Protein AF-A0A7C5FFQ4-F1 (afdb_monomer_lite)

pLDDT: mean 88.23, std 14.13, range [43.19, 98.69]

Foldseek 3Di:
DKEAEAQAQAPLCPVLSLLLLVLVLVVCVVVVAQEYEYQANLHVAQDHDPVSLVSVVVSVVSHDHQAYEYEAHDRHDLDCVRGPQVVVCVVPVRYYYHNAWDADPLEIGHEDDAPLDPPDDPHPHHPVVSVRGLAYEYEPAQEWDDSDPRYIDQHHSADPDLPYDLVGARWMWDDDDSDIDIDGDDSHQGEDEFAAQAPVRDDPDQSHAYEYEYQAPNRVVRCVVCVVVCVNSHSHYHYHYDYDPVRVVVLVVDPVLVVVLVVVLVVCVVVVNDPVVNVVSD

Radius of gyration: 22.28 Å; chains: 1; bounding box: 60×38×51 Å

Sequence (282 aa):
MLVFSDLHIDLENIQECISIMNEIKSIINDHKINELVTIGDIFDKHNPFNEEINTFCNFLKDINVKTYIVVAPSHESITPENNIFKHFELLNPNIKTYFKELILNDIYFGHFTVKESLKGFNETKSIYDFTNYRCILLGHQHTWQKITNNSYHIGSSRWVRFDEDHKINKKVAIIYNDNIEFIDLKSPIKMLDVLYNSENDLPSNSNLKVRLIFKSYSSLLNWLKVSNKYKNYFHTLKIKIDFENLEISKLQETKKVESYVQELLNWVDKNNINEKIKNLIK

Structure (mmCIF, N/CA/C/O backbone):
data_AF-A0A7C5FFQ4-F1
#
_entry.id   AF-A0A7C5FFQ4-F1
#
loop_
_atom_site.group_PDB
_atom_site.id
_atom_site.type_symbol
_atom_site.label_atom_id
_atom_site.label_alt_id
_atom_site.label_comp_id
_atom_site.label_asym_id
_atom_site.label_entity_id
_atom_site.label_seq_id
_atom_site.pdbx_PDB_ins_code
_atom_site.Cartn_x
_atom_site.Cartn_y
_atom_site.Cartn_z
_atom_site.occupancy
_atom_site.B_iso_or_equiv
_atom_site.auth_seq_id
_atom_site.auth_comp_id
_atom_site.auth_asym_id
_atom_site.auth_atom_id
_atom_site.pdbx_PDB_model_num
ATOM 1 N N . MET A 1 1 ? -17.335 -0.049 11.170 1.00 97.75 1 MET A N 1
ATOM 2 C CA . MET A 1 1 ? -15.930 0.408 11.251 1.00 97.75 1 MET A CA 1
ATOM 3 C C . MET A 1 1 ? -15.242 0.056 9.946 1.00 97.75 1 MET A C 1
ATOM 5 O O . MET A 1 1 ? -15.506 -1.029 9.447 1.00 97.75 1 MET A O 1
ATOM 9 N N . LEU A 1 2 ? -14.417 0.938 9.385 1.00 98.56 2 LEU A N 1
ATOM 10 C CA . LEU A 1 2 ? -13.541 0.617 8.251 1.00 98.56 2 LEU A CA 1
ATOM 11 C C . LEU A 1 2 ? -12.106 0.476 8.749 1.00 98.56 2 LEU A C 1
ATOM 13 O O . LEU A 1 2 ? -11.681 1.251 9.602 1.00 98.56 2 LEU A O 1
ATOM 17 N N . VAL A 1 3 ? -11.379 -0.501 8.218 1.00 98.62 3 VAL A N 1
ATOM 18 C CA . VAL A 1 3 ? -9.996 -0.809 8.577 1.00 98.62 3 VAL A CA 1
ATOM 19 C C . VAL A 1 3 ? -9.146 -0.873 7.313 1.00 98.62 3 VAL A C 1
ATOM 21 O O . VAL A 1 3 ? -9.488 -1.593 6.373 1.00 98.62 3 VAL A O 1
ATOM 24 N N . PHE A 1 4 ? -8.029 -0.152 7.300 1.00 98.50 4 PHE A N 1
ATOM 25 C CA . PHE A 1 4 ? -6.990 -0.272 6.275 1.00 98.50 4 PHE A CA 1
ATOM 26 C C . PHE A 1 4 ? -5.599 -0.290 6.922 1.00 98.50 4 PHE A C 1
ATOM 28 O O . PHE A 1 4 ? -5.463 -0.082 8.127 1.00 98.50 4 PHE A O 1
ATOM 35 N N . SER A 1 5 ? -4.569 -0.610 6.146 1.00 97.69 5 SER A N 1
ATOM 36 C CA . SER A 1 5 ? -3.207 -0.818 6.652 1.00 97.69 5 SER A CA 1
ATOM 37 C C . SER A 1 5 ? -2.182 -0.331 5.636 1.00 97.69 5 SER A C 1
ATOM 39 O O . SER A 1 5 ? -2.488 -0.273 4.435 1.00 97.69 5 SER A O 1
ATOM 41 N N . ASP A 1 6 ? -0.981 -0.011 6.126 1.00 97.00 6 ASP A N 1
ATOM 42 C CA . ASP A 1 6 ? 0.243 0.126 5.330 1.00 97.00 6 ASP A CA 1
ATOM 43 C C . ASP A 1 6 ? 0.031 0.979 4.064 1.00 97.00 6 ASP A C 1
ATOM 45 O O . ASP A 1 6 ? 0.119 0.497 2.927 1.00 97.00 6 ASP A O 1
ATOM 49 N N . LEU A 1 7 ? -0.338 2.251 4.241 1.00 97.19 7 LEU A N 1
ATOM 50 C CA . LEU A 1 7 ? -0.521 3.167 3.111 1.00 97.19 7 LEU A CA 1
ATOM 51 C C . LEU A 1 7 ? 0.830 3.610 2.533 1.00 97.19 7 LEU A C 1
ATOM 53 O O . LEU A 1 7 ? 0.922 3.823 1.322 1.00 97.19 7 LEU A O 1
ATOM 57 N N . HIS A 1 8 ? 1.870 3.689 3.375 1.00 97.31 8 HIS A N 1
ATOM 58 C CA . HIS A 1 8 ? 3.234 4.076 3.004 1.00 97.31 8 HIS A CA 1
ATOM 59 C C . HIS A 1 8 ? 3.250 5.338 2.130 1.00 97.31 8 HIS A C 1
ATOM 61 O O . HIS A 1 8 ? 3.708 5.295 0.991 1.00 97.31 8 HIS A O 1
ATOM 67 N N . ILE A 1 9 ? 2.681 6.450 2.598 1.00 97.38 9 ILE A N 1
ATOM 68 C CA . ILE A 1 9 ? 2.694 7.719 1.860 1.00 97.38 9 ILE A CA 1
ATOM 69 C C . ILE A 1 9 ? 4.148 8.135 1.635 1.00 97.38 9 ILE A C 1
ATOM 71 O O . ILE A 1 9 ? 4.923 8.244 2.588 1.00 97.38 9 ILE A O 1
ATOM 75 N N . ASP A 1 10 ? 4.483 8.392 0.372 1.00 96.44 10 ASP A N 1
ATOM 76 C CA . ASP A 1 10 ? 5.769 8.929 -0.050 1.00 96.44 10 ASP A CA 1
ATOM 77 C C . ASP A 1 10 ? 5.595 9.920 -1.218 1.00 96.44 10 ASP A C 1
ATOM 79 O O . ASP A 1 10 ? 4.608 9.857 -1.957 1.00 96.44 10 ASP A O 1
ATOM 83 N N . LEU A 1 11 ? 6.549 10.841 -1.392 1.00 96.25 11 LEU A N 1
ATOM 84 C CA . LEU A 1 11 ? 6.534 11.836 -2.476 1.00 96.25 11 LEU A CA 1
ATOM 85 C C . LEU A 1 11 ? 6.470 11.227 -3.887 1.00 96.25 11 LEU A C 1
ATOM 87 O O . LEU A 1 11 ? 5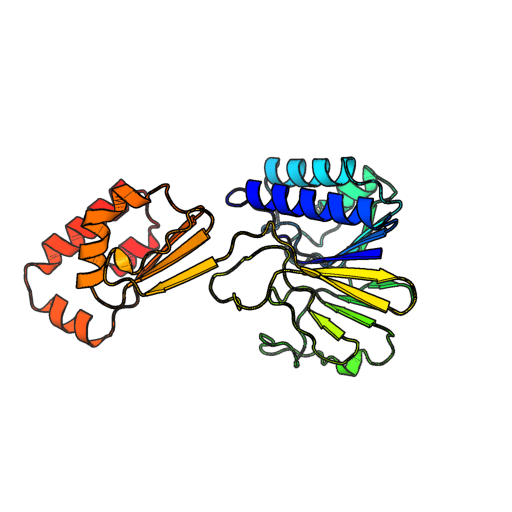.829 11.803 -4.765 1.00 96.25 11 LEU A O 1
ATOM 91 N N . GLU A 1 12 ? 7.128 10.089 -4.132 1.00 95.00 12 GLU A N 1
ATOM 92 C CA . GLU A 1 12 ? 7.169 9.469 -5.465 1.00 95.00 12 GLU A CA 1
ATOM 93 C C . GLU A 1 12 ? 5.788 8.936 -5.877 1.00 95.00 12 GLU A C 1
ATOM 95 O O . GLU A 1 12 ? 5.445 8.947 -7.058 1.00 95.00 12 GLU A O 1
ATOM 100 N N . ASN A 1 13 ? 4.985 8.497 -4.904 1.00 96.06 13 ASN A N 1
ATOM 101 C CA . ASN A 1 13 ? 3.687 7.853 -5.099 1.00 96.06 13 ASN A CA 1
ATOM 102 C C . ASN A 1 13 ? 2.517 8.689 -4.542 1.00 96.06 13 ASN A C 1
ATOM 104 O O . ASN A 1 13 ? 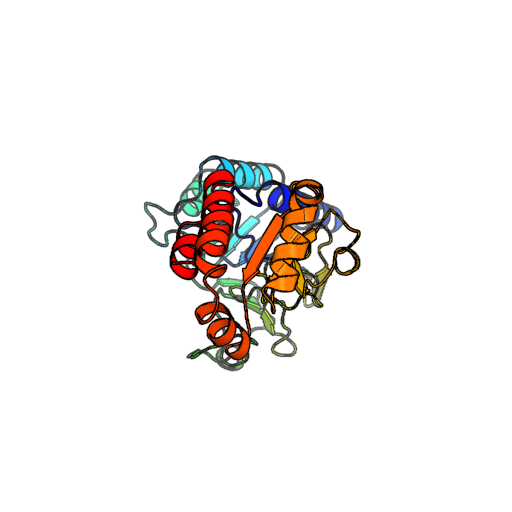1.411 8.173 -4.361 1.00 96.06 13 ASN A O 1
ATOM 108 N N . ILE A 1 14 ? 2.720 9.982 -4.273 1.00 97.25 14 ILE A N 1
ATOM 109 C CA . ILE A 1 14 ? 1.743 10.808 -3.545 1.00 97.25 14 ILE A CA 1
ATOM 110 C C . ILE A 1 14 ? 0.388 10.907 -4.259 1.00 97.25 14 ILE A C 1
ATOM 112 O O . ILE A 1 14 ? -0.660 10.849 -3.621 1.00 97.25 14 ILE A O 1
ATOM 116 N N . GLN A 1 15 ? 0.390 10.974 -5.594 1.00 97.69 15 GLN A N 1
ATOM 117 C CA . GLN A 1 15 ? -0.837 11.045 -6.396 1.00 97.69 15 GLN A CA 1
ATOM 118 C C . GLN A 1 15 ? -1.637 9.736 -6.355 1.00 97.69 15 GLN A C 1
ATOM 120 O O . GLN A 1 15 ? -2.866 9.764 -6.290 1.00 97.69 15 GLN A O 1
ATOM 125 N N . GLU A 1 16 ? -0.956 8.587 -6.337 1.00 98.06 16 GLU A N 1
ATOM 126 C CA . GLU A 1 16 ? -1.609 7.291 -6.120 1.00 98.06 16 GLU A CA 1
ATOM 127 C C . GLU A 1 16 ? -2.220 7.237 -4.715 1.00 98.06 16 GLU A C 1
ATOM 129 O O . GLU A 1 16 ? -3.384 6.869 -4.567 1.00 98.06 16 GLU A O 1
ATOM 134 N N . CYS A 1 17 ? -1.479 7.677 -3.692 1.00 98.44 17 CYS A N 1
ATOM 135 C CA . CYS A 1 17 ? -1.973 7.717 -2.315 1.00 98.44 17 CYS A CA 1
ATOM 136 C C . CYS A 1 17 ? -3.223 8.602 -2.184 1.00 98.44 17 CYS A C 1
ATOM 138 O O . CYS A 1 17 ? -4.186 8.204 -1.532 1.00 98.44 17 CYS A O 1
ATOM 140 N N . ILE A 1 18 ? -3.249 9.770 -2.839 1.00 98.50 18 ILE A N 1
ATOM 141 C CA . ILE A 1 18 ? -4.436 10.641 -2.906 1.00 98.50 18 ILE A CA 1
ATOM 142 C C . ILE A 1 18 ? -5.617 9.907 -3.547 1.00 98.50 18 ILE A C 1
ATOM 144 O O . ILE A 1 18 ? -6.734 9.976 -3.033 1.00 98.50 18 ILE A O 1
ATOM 148 N N . SER A 1 19 ? -5.392 9.187 -4.650 1.00 98.44 19 SER A N 1
ATOM 149 C CA . SER A 1 19 ? -6.445 8.414 -5.318 1.00 98.44 19 SER A CA 1
ATOM 150 C C . SER A 1 19 ? -7.030 7.332 -4.403 1.00 98.44 19 SER A C 1
ATOM 152 O O . SER A 1 19 ? -8.252 7.227 -4.292 1.00 98.44 19 SER A O 1
ATOM 154 N N . ILE A 1 20 ? -6.171 6.613 -3.675 1.00 98.69 20 ILE A N 1
ATOM 155 C CA . ILE A 1 20 ? -6.564 5.606 -2.679 1.00 98.69 20 ILE A CA 1
ATOM 156 C C . ILE A 1 20 ? -7.356 6.222 -1.535 1.00 98.69 20 ILE A C 1
ATOM 158 O O . ILE A 1 20 ? -8.428 5.732 -1.191 1.00 98.69 20 ILE A O 1
ATOM 162 N N . MET A 1 21 ? -6.879 7.329 -0.971 1.00 98.62 21 MET A N 1
ATOM 163 C CA . MET A 1 21 ? -7.581 8.032 0.103 1.00 98.62 21 MET A CA 1
ATOM 164 C C . MET A 1 21 ? -8.954 8.551 -0.344 1.00 98.62 21 MET A C 1
ATOM 166 O O . MET A 1 21 ? -9.918 8.466 0.415 1.00 98.62 21 MET A O 1
ATOM 170 N N . ASN A 1 22 ? -9.081 9.023 -1.587 1.00 98.62 22 ASN A N 1
ATOM 171 C CA . ASN A 1 22 ? -10.368 9.418 -2.160 1.00 98.62 22 ASN A CA 1
ATOM 172 C C . ASN A 1 22 ? -11.315 8.223 -2.348 1.00 98.62 22 ASN A C 1
ATOM 174 O O . ASN A 1 22 ? -12.509 8.345 -2.071 1.00 98.62 22 ASN A O 1
ATOM 178 N N . GLU A 1 23 ? -10.802 7.065 -2.775 1.00 98.69 23 GLU A N 1
ATOM 179 C CA . GLU A 1 23 ? -11.589 5.829 -2.858 1.00 98.69 23 GLU A CA 1
ATOM 180 C C . GLU A 1 23 ? -12.060 5.382 -1.464 1.00 98.69 23 GLU A C 1
ATOM 182 O O . GLU A 1 23 ? -13.252 5.147 -1.270 1.00 98.69 23 GLU A O 1
ATOM 187 N N . ILE A 1 24 ? -11.172 5.376 -0.463 1.00 98.62 24 ILE A N 1
ATOM 188 C CA . ILE A 1 24 ? -11.517 5.081 0.938 1.00 98.62 24 ILE A CA 1
ATOM 189 C C . ILE A 1 24 ? -12.569 6.067 1.465 1.00 98.62 24 ILE A C 1
ATOM 191 O O . ILE A 1 24 ? -13.525 5.648 2.114 1.00 98.62 24 ILE A O 1
ATOM 195 N N . LYS A 1 25 ? -12.450 7.365 1.159 1.00 98.38 25 LYS A N 1
ATOM 196 C CA . LYS A 1 25 ? -13.453 8.386 1.508 1.00 98.38 25 LYS A CA 1
ATOM 197 C C . LYS A 1 25 ? -14.816 8.086 0.876 1.00 98.38 25 LYS A C 1
ATOM 199 O O . LYS A 1 25 ? -15.830 8.226 1.559 1.00 98.38 25 LYS A O 1
ATOM 204 N N . SER A 1 26 ? -14.857 7.660 -0.390 1.00 98.31 26 SER A N 1
ATOM 205 C CA . SER A 1 26 ? -16.107 7.222 -1.033 1.00 98.31 26 SER A CA 1
ATOM 206 C C . SER A 1 26 ? -16.715 6.050 -0.277 1.00 98.31 26 SER A C 1
ATOM 208 O O . SER A 1 26 ? -17.867 6.135 0.136 1.00 98.31 26 SER A O 1
ATOM 210 N N . ILE A 1 27 ? -15.911 5.018 0.007 1.00 98.44 27 ILE A N 1
ATOM 211 C CA . ILE A 1 27 ? -16.356 3.844 0.763 1.00 98.44 27 ILE A CA 1
ATOM 212 C C . ILE A 1 27 ? -16.919 4.281 2.120 1.00 98.44 27 ILE A C 1
ATOM 214 O O . ILE A 1 27 ? -18.033 3.898 2.452 1.00 98.44 27 ILE A O 1
ATOM 218 N N . ILE A 1 28 ? -16.220 5.137 2.876 1.00 98.19 28 ILE A N 1
ATOM 219 C CA . ILE A 1 28 ? -16.694 5.678 4.164 1.00 98.19 28 ILE A CA 1
ATOM 220 C C . ILE A 1 28 ? -18.098 6.284 4.040 1.00 98.19 28 ILE A C 1
ATOM 222 O O . ILE A 1 28 ? -18.959 5.996 4.874 1.00 98.19 28 ILE A O 1
ATOM 226 N N . ASN A 1 29 ? -18.336 7.094 3.008 1.00 97.50 29 ASN A N 1
ATOM 227 C CA . ASN A 1 29 ? -19.614 7.771 2.799 1.00 97.50 29 ASN A CA 1
ATOM 228 C C . ASN A 1 29 ? -20.725 6.798 2.385 1.00 97.50 29 ASN A C 1
ATOM 230 O O . ASN A 1 29 ? -21.798 6.802 2.993 1.00 97.50 29 ASN A O 1
ATOM 234 N N . ASP A 1 30 ? -20.452 5.938 1.403 1.00 97.75 30 ASP A N 1
ATOM 235 C CA . ASP A 1 30 ? -21.411 4.974 0.849 1.00 97.75 30 ASP A CA 1
ATOM 236 C C . ASP A 1 30 ? -21.894 3.993 1.927 1.00 97.75 30 ASP A C 1
ATOM 238 O O . ASP A 1 30 ? -23.079 3.667 2.035 1.00 97.75 30 ASP A O 1
ATOM 242 N N . HIS A 1 31 ? -20.970 3.599 2.799 1.00 97.38 31 HIS A N 1
ATOM 243 C CA . HIS A 1 31 ? -21.170 2.638 3.875 1.00 97.38 31 HIS A CA 1
ATOM 244 C C . HIS A 1 31 ? -21.503 3.286 5.233 1.00 97.38 31 HIS A C 1
ATOM 246 O O . HIS A 1 31 ? -21.658 2.582 6.238 1.00 97.38 31 HIS A O 1
ATOM 252 N N . LYS A 1 32 ? -21.640 4.622 5.284 1.00 96.94 32 LYS A N 1
ATOM 253 C CA . LYS A 1 32 ? -21.951 5.412 6.496 1.00 96.94 32 LYS A CA 1
ATOM 254 C C . LYS A 1 32 ? -21.058 5.038 7.686 1.00 96.94 32 LYS A C 1
ATOM 256 O O . LYS A 1 32 ? -21.527 4.802 8.804 1.00 96.94 32 LYS A O 1
ATOM 261 N N . ILE A 1 33 ? -19.761 4.928 7.426 1.00 97.69 33 ILE A N 1
ATOM 262 C CA . ILE A 1 33 ? -18.771 4.506 8.411 1.00 97.69 33 ILE A CA 1
ATOM 263 C C . ILE A 1 33 ? -18.595 5.597 9.471 1.00 97.69 33 ILE A C 1
ATOM 265 O O . ILE A 1 33 ? -18.245 6.729 9.163 1.00 97.69 33 ILE A O 1
ATOM 269 N N . ASN A 1 34 ? -18.791 5.236 10.741 1.00 97.12 34 ASN A N 1
ATOM 270 C CA . ASN A 1 34 ? -18.589 6.150 11.871 1.00 97.12 34 ASN A CA 1
ATOM 271 C C . ASN A 1 34 ? -17.181 6.069 12.480 1.00 97.12 34 ASN A C 1
ATOM 273 O O . ASN A 1 34 ? -16.773 6.990 13.181 1.00 97.12 34 ASN A O 1
ATOM 277 N N . GLU A 1 35 ? -16.462 4.972 12.248 1.00 97.94 35 GLU A N 1
ATOM 278 C CA . GLU A 1 35 ? -15.157 4.696 12.854 1.00 97.94 35 GLU A CA 1
ATOM 279 C C . GLU A 1 35 ? -14.187 4.194 11.792 1.00 97.94 35 GLU A C 1
ATOM 281 O O . GLU A 1 35 ? -14.507 3.242 11.071 1.00 97.94 35 GLU A O 1
ATOM 286 N N . LEU A 1 36 ? -13.013 4.815 11.726 1.00 98.25 36 LEU A N 1
ATOM 287 C CA . LEU A 1 36 ? -11.918 4.450 10.836 1.00 98.25 36 LEU A CA 1
ATOM 288 C C . LEU A 1 36 ? -10.723 3.983 11.667 1.00 98.25 36 LEU A C 1
ATOM 290 O O . LEU A 1 36 ? -10.343 4.657 12.620 1.00 98.25 36 LEU A O 1
ATOM 294 N N . VAL A 1 37 ? -10.125 2.857 11.295 1.00 98.19 37 VAL A N 1
ATOM 295 C CA . VAL A 1 37 ? -8.906 2.322 11.905 1.00 98.19 37 VAL A CA 1
ATOM 296 C C . VAL A 1 37 ? -7.835 2.179 10.831 1.00 98.19 37 VAL A C 1
ATOM 298 O O . VAL A 1 37 ? -8.095 1.597 9.778 1.00 98.19 37 VAL A O 1
ATOM 301 N N . THR A 1 38 ? -6.628 2.653 11.120 1.00 97.38 38 THR A N 1
ATOM 302 C CA . THR A 1 38 ? -5.437 2.367 10.315 1.00 97.38 38 THR A CA 1
ATOM 303 C C . THR A 1 38 ? -4.433 1.575 11.130 1.00 97.38 38 THR A C 1
ATOM 305 O O . THR A 1 38 ? -4.108 1.961 12.256 1.00 97.38 38 THR A O 1
ATOM 308 N N . ILE A 1 39 ? -3.933 0.479 10.565 1.00 97.25 39 ILE A N 1
ATOM 309 C CA . ILE A 1 39 ? -2.971 -0.406 11.222 1.00 97.25 39 ILE A CA 1
ATOM 310 C C . ILE A 1 39 ? -1.557 -0.104 10.708 1.00 97.25 39 ILE A C 1
ATOM 312 O O . ILE A 1 39 ? -1.069 -0.721 9.772 1.00 97.25 39 ILE A O 1
ATOM 316 N N . GLY A 1 40 ? -0.893 0.844 11.361 1.00 93.31 40 GLY A N 1
ATOM 317 C CA . GLY A 1 40 ? 0.497 1.249 11.144 1.00 93.31 40 GLY A CA 1
ATOM 318 C C . GLY A 1 40 ? 0.870 1.683 9.723 1.00 93.31 40 GLY A C 1
ATOM 319 O O . GLY A 1 40 ? 0.031 1.763 8.824 1.00 93.31 40 GLY A O 1
ATOM 320 N N . ASP A 1 41 ? 2.147 2.033 9.588 1.00 94.81 41 ASP A N 1
ATOM 321 C CA . ASP A 1 41 ? 2.855 2.437 8.371 1.00 94.81 41 ASP A CA 1
ATOM 322 C C . ASP A 1 41 ? 2.023 3.315 7.422 1.00 94.81 41 ASP A C 1
ATOM 324 O O . ASP A 1 41 ? 1.784 3.011 6.246 1.00 94.81 41 ASP A O 1
ATOM 328 N N . ILE A 1 42 ? 1.535 4.436 7.959 1.00 96.00 42 ILE A N 1
ATOM 329 C CA . ILE A 1 42 ? 0.829 5.439 7.157 1.00 96.00 42 ILE A CA 1
ATOM 330 C C . ILE A 1 42 ? 1.837 6.174 6.286 1.00 96.00 42 ILE A C 1
ATOM 332 O O . ILE A 1 42 ? 1.537 6.440 5.126 1.00 96.00 42 ILE A O 1
ATOM 336 N N . PHE A 1 43 ? 3.020 6.475 6.818 1.00 95.56 43 PHE A N 1
ATOM 337 C CA . PHE A 1 43 ? 4.122 7.094 6.092 1.00 95.56 43 PHE A CA 1
ATOM 338 C C . PHE A 1 43 ? 5.233 6.075 5.835 1.00 95.56 43 PHE A C 1
ATOM 340 O O . PHE A 1 43 ? 5.561 5.273 6.703 1.00 95.56 43 PHE A O 1
ATOM 347 N N . ASP A 1 44 ? 5.855 6.141 4.655 1.00 93.75 44 ASP A N 1
ATOM 348 C CA . ASP A 1 44 ? 6.982 5.256 4.304 1.00 93.75 44 ASP A CA 1
ATOM 349 C C . ASP A 1 44 ? 8.226 5.537 5.173 1.00 93.75 44 ASP A C 1
ATOM 351 O O . ASP A 1 44 ? 9.065 4.666 5.416 1.00 93.75 44 ASP A O 1
ATOM 355 N N . LYS A 1 45 ? 8.345 6.770 5.681 1.00 90.44 45 LYS A N 1
ATOM 356 C CA . LYS A 1 45 ? 9.514 7.262 6.418 1.00 90.44 45 LYS A CA 1
ATOM 357 C C . LYS A 1 45 ? 9.149 7.678 7.831 1.00 90.44 45 LYS A C 1
ATOM 359 O O . LYS A 1 45 ? 8.116 8.291 8.068 1.00 90.44 45 LYS A O 1
ATOM 364 N N . HIS A 1 46 ? 10.112 7.498 8.729 1.00 88.06 46 HIS A N 1
ATOM 365 C CA . HIS A 1 46 ? 10.042 7.996 10.101 1.00 88.06 46 HIS A CA 1
ATOM 366 C C . HIS A 1 46 ? 9.825 9.509 10.195 1.00 88.06 46 HIS A C 1
ATOM 368 O O . HIS A 1 46 ? 9.125 9.985 11.085 1.00 88.06 46 HIS A O 1
ATOM 374 N N . ASN A 1 47 ? 10.441 10.263 9.282 1.00 88.25 47 ASN A N 1
ATOM 375 C CA . ASN A 1 47 ? 10.321 11.714 9.190 1.00 88.25 47 ASN A CA 1
ATOM 376 C C . ASN A 1 47 ? 9.718 12.059 7.822 1.00 88.25 47 ASN A C 1
ATOM 378 O O . ASN A 1 47 ? 10.481 12.311 6.882 1.00 88.25 47 ASN A O 1
ATOM 382 N N . PRO A 1 48 ? 8.382 11.998 7.674 1.00 91.69 48 PRO A N 1
ATOM 383 C CA . PRO A 1 48 ? 7.736 12.335 6.417 1.00 91.69 48 PRO A CA 1
ATOM 384 C C . PRO A 1 48 ? 7.962 13.808 6.064 1.00 91.69 48 PRO A C 1
ATOM 386 O O . PRO A 1 48 ? 8.097 14.675 6.932 1.00 91.69 48 PRO A O 1
ATOM 389 N N . PHE A 1 49 ? 7.996 14.103 4.772 1.00 94.25 49 PHE A N 1
ATOM 390 C CA . PHE A 1 49 ? 8.056 15.465 4.267 1.00 94.25 49 PHE A CA 1
ATOM 391 C C . PHE A 1 49 ? 6.743 16.208 4.537 1.00 94.25 49 PHE A C 1
ATOM 393 O O . PHE A 1 49 ? 5.664 15.619 4.599 1.00 94.25 49 PHE A O 1
ATOM 400 N N . ASN A 1 50 ? 6.811 17.540 4.613 1.00 95.12 50 ASN A N 1
ATOM 401 C CA . ASN A 1 50 ? 5.633 18.383 4.847 1.00 95.12 50 ASN A CA 1
ATOM 402 C C . ASN A 1 50 ? 4.500 18.127 3.844 1.00 95.12 50 ASN A C 1
ATOM 404 O O . ASN A 1 50 ? 3.332 18.212 4.206 1.00 95.12 50 ASN A O 1
ATOM 408 N N . GLU A 1 51 ? 4.823 17.820 2.588 1.00 97.12 51 GLU A N 1
ATOM 409 C CA . GLU A 1 51 ? 3.821 17.518 1.563 1.00 97.12 51 GLU A CA 1
ATOM 410 C C . GLU A 1 51 ? 3.093 16.190 1.828 1.00 97.12 51 GLU A C 1
ATOM 412 O O . GLU A 1 51 ? 1.871 16.123 1.695 1.00 97.12 51 GLU A O 1
ATOM 417 N N . GLU A 1 52 ? 3.814 15.163 2.289 1.00 96.38 52 GLU A N 1
ATOM 418 C CA . GLU A 1 52 ? 3.249 13.869 2.696 1.00 96.38 52 GLU A CA 1
ATOM 419 C C . GLU A 1 52 ? 2.303 14.071 3.896 1.00 96.38 52 GLU A C 1
ATOM 421 O O . GLU A 1 52 ? 1.147 13.640 3.863 1.00 96.38 52 GLU A O 1
ATOM 426 N N . ILE A 1 53 ? 2.747 14.830 4.909 1.00 94.88 53 ILE A N 1
ATOM 427 C CA . ILE A 1 53 ? 1.945 15.197 6.090 1.00 94.88 53 ILE A CA 1
ATOM 428 C C . ILE A 1 53 ? 0.690 15.977 5.680 1.00 94.88 53 ILE A C 1
ATOM 430 O O . ILE A 1 53 ? -0.416 15.638 6.098 1.00 94.88 53 ILE A O 1
ATOM 434 N N . ASN A 1 54 ? 0.839 17.017 4.855 1.00 95.75 54 ASN A N 1
ATOM 435 C CA . ASN A 1 54 ? -0.273 17.859 4.411 1.00 95.75 54 ASN A CA 1
ATOM 436 C C . ASN A 1 54 ? -1.314 17.058 3.630 1.00 95.75 54 ASN A C 1
ATOM 438 O O . ASN A 1 54 ? -2.513 17.262 3.817 1.00 95.75 54 ASN A O 1
ATOM 442 N N . THR A 1 55 ? -0.862 16.130 2.790 1.00 96.88 55 THR A N 1
ATOM 443 C CA . THR A 1 55 ? -1.744 15.244 2.029 1.00 96.88 55 THR A CA 1
ATOM 444 C C . THR A 1 55 ? -2.604 14.405 2.968 1.00 96.88 55 THR A C 1
ATOM 446 O O . THR A 1 55 ? -3.826 14.361 2.813 1.00 96.88 55 THR A O 1
ATOM 449 N N . PHE A 1 56 ? -1.997 13.813 3.997 1.00 96.12 56 PHE A N 1
ATOM 450 C CA . PHE A 1 56 ? -2.737 13.033 4.981 1.00 96.12 56 PHE A CA 1
ATOM 451 C C . PHE A 1 56 ? -3.667 13.898 5.850 1.00 96.12 56 PHE A C 1
ATOM 453 O O . PHE A 1 56 ? -4.825 13.546 6.066 1.00 96.12 56 PHE A O 1
ATOM 460 N N . CYS A 1 57 ? -3.220 15.080 6.283 1.00 94.44 57 CYS A N 1
ATOM 461 C CA . CYS A 1 57 ? -4.057 16.047 6.998 1.00 94.44 57 CYS A CA 1
ATOM 462 C C . CYS A 1 57 ? -5.298 16.460 6.197 1.00 94.44 57 CYS A C 1
ATOM 464 O O . CYS A 1 57 ? -6.372 16.625 6.775 1.00 94.44 57 CYS A O 1
ATOM 466 N N . ASN A 1 58 ? -5.166 16.642 4.882 1.00 95.88 58 ASN A N 1
ATOM 467 C CA . ASN A 1 58 ? -6.298 16.966 4.017 1.00 95.88 58 ASN A CA 1
ATOM 468 C C . ASN A 1 58 ? -7.296 15.809 3.964 1.00 95.88 58 ASN A C 1
ATOM 470 O O . ASN A 1 58 ? -8.488 16.043 4.127 1.00 95.88 58 ASN A O 1
ATOM 474 N N . PHE A 1 59 ? -6.821 14.566 3.847 1.00 96.69 59 PHE A N 1
ATOM 475 C CA . PHE A 1 59 ? -7.686 13.392 3.962 1.00 96.69 59 PHE A CA 1
ATOM 476 C C . PHE A 1 59 ? -8.434 13.354 5.305 1.00 96.69 59 PHE A C 1
ATOM 478 O O . PHE A 1 59 ? -9.651 13.183 5.317 1.00 96.69 59 PHE A O 1
ATOM 485 N N . LEU A 1 60 ? -7.747 13.598 6.426 1.00 94.50 60 LEU A N 1
ATOM 486 C CA . LEU A 1 60 ? -8.363 13.609 7.760 1.00 94.50 60 LEU A CA 1
ATOM 487 C C . LEU A 1 60 ? -9.417 14.709 7.949 1.00 94.50 60 LEU A C 1
ATOM 489 O O . LEU A 1 60 ? -10.397 14.493 8.657 1.00 94.50 60 LEU A O 1
ATOM 493 N N . LYS A 1 61 ? -9.227 15.885 7.339 1.00 93.00 61 LYS A N 1
ATOM 494 C CA . LYS A 1 61 ? -10.217 16.978 7.353 1.00 93.00 61 LYS A CA 1
ATOM 495 C C . LYS A 1 61 ? -11.470 16.641 6.547 1.00 93.00 61 LYS A C 1
ATOM 497 O O . LYS A 1 61 ? -12.550 17.134 6.855 1.00 93.00 61 LYS A O 1
ATOM 502 N N . ASP A 1 62 ? -11.301 15.829 5.515 1.00 94.31 62 ASP A N 1
ATOM 503 C CA . ASP A 1 62 ? -12.314 15.547 4.509 1.00 94.31 62 ASP A CA 1
ATOM 504 C C . ASP A 1 62 ? -13.228 14.367 4.855 1.00 94.31 62 ASP A C 1
ATOM 506 O O . ASP A 1 62 ? -14.331 14.261 4.308 1.00 94.31 62 ASP A O 1
ATOM 510 N N . ILE A 1 63 ? -12.775 13.452 5.712 1.00 95.12 63 ILE A N 1
ATOM 511 C CA . ILE A 1 63 ? -13.563 12.296 6.145 1.00 95.12 63 ILE A CA 1
ATOM 512 C C . ILE A 1 63 ? -14.539 12.676 7.264 1.00 95.12 63 ILE A C 1
ATOM 514 O O . ILE A 1 63 ? -14.189 13.353 8.226 1.00 95.12 63 ILE A O 1
ATOM 518 N N . ASN A 1 64 ? -15.774 12.182 7.174 1.00 92.56 64 ASN A N 1
ATOM 519 C CA . ASN A 1 64 ? -16.816 12.427 8.172 1.00 92.56 64 ASN A CA 1
ATOM 520 C C . ASN A 1 64 ? -16.971 11.235 9.129 1.00 92.56 64 ASN A C 1
ATOM 522 O O . ASN A 1 64 ? -18.027 10.606 9.197 1.00 92.56 64 ASN A O 1
ATOM 526 N N . VAL A 1 65 ? -15.896 10.895 9.842 1.00 94.94 65 VAL A N 1
ATOM 527 C CA . VAL A 1 65 ? -15.908 9.833 10.859 1.00 94.94 65 VAL A CA 1
ATOM 528 C C . VAL A 1 65 ? -15.958 10.436 12.260 1.00 94.94 65 VAL A C 1
ATOM 530 O O . VAL A 1 65 ? -15.350 11.468 12.535 1.00 94.94 65 VAL A O 1
ATOM 533 N N . LYS A 1 66 ? -16.672 9.776 13.175 1.00 95.12 66 LYS A N 1
ATOM 534 C CA . LYS A 1 66 ? -16.742 10.182 14.587 1.00 95.12 66 LYS A CA 1
ATOM 535 C C . LYS A 1 66 ? -15.451 9.873 15.330 1.00 95.12 66 LYS A C 1
ATOM 537 O O . LYS A 1 66 ? -15.131 10.536 16.310 1.00 95.12 66 LYS A O 1
ATOM 542 N N . THR A 1 67 ? -14.738 8.831 14.917 1.00 95.62 67 THR A N 1
ATOM 543 C CA . THR A 1 67 ? -13.471 8.440 15.532 1.00 95.62 67 THR A CA 1
ATOM 544 C C . THR A 1 67 ? -12.523 7.906 14.473 1.00 95.62 67 THR A C 1
ATOM 546 O O . THR A 1 67 ? -12.910 7.096 13.629 1.00 95.62 67 THR A O 1
ATOM 549 N N . TYR A 1 68 ? -11.277 8.360 14.544 1.00 94.75 68 TYR A N 1
ATOM 550 C CA . TYR A 1 68 ? -10.166 7.830 13.776 1.00 94.75 68 TYR A CA 1
ATOM 551 C C . TYR A 1 68 ? -9.136 7.223 14.728 1.00 94.75 68 TYR A C 1
ATOM 553 O O . TYR A 1 68 ? -8.739 7.862 15.699 1.00 94.75 68 TYR A O 1
ATOM 561 N N . ILE A 1 69 ? -8.723 5.987 14.469 1.00 92.56 69 ILE A N 1
ATOM 562 C CA . ILE A 1 69 ? -7.813 5.228 15.319 1.00 92.56 69 ILE A CA 1
ATOM 563 C C . ILE A 1 69 ? -6.572 4.843 14.517 1.00 92.56 69 ILE A C 1
ATOM 565 O O . ILE A 1 69 ? -6.684 4.211 13.472 1.00 92.56 69 ILE A O 1
ATOM 569 N N . VAL A 1 70 ? -5.392 5.168 15.031 1.00 90.00 70 VAL A N 1
ATOM 570 C CA . VAL A 1 70 ? -4.102 4.715 14.499 1.00 90.00 70 VAL A CA 1
ATOM 571 C C . VAL A 1 70 ? -3.535 3.665 15.446 1.00 90.00 70 VAL A C 1
ATOM 573 O O . VAL A 1 70 ? -3.402 3.930 16.640 1.00 90.00 70 VAL A O 1
ATOM 576 N N . VAL A 1 71 ? -3.209 2.479 14.936 1.00 87.88 71 VAL A N 1
ATOM 577 C CA . VAL A 1 71 ? -2.682 1.359 15.732 1.00 87.88 71 VAL A CA 1
ATOM 578 C C . VAL A 1 71 ? -1.260 1.028 15.301 1.00 87.88 71 VAL A C 1
ATOM 580 O O . VAL A 1 71 ? -1.023 0.813 14.121 1.00 87.88 71 VAL A O 1
ATOM 583 N N . ALA A 1 72 ? -0.350 0.941 16.272 1.00 77.06 72 ALA A N 1
ATOM 584 C CA . ALA A 1 72 ? 1.014 0.423 16.166 1.00 77.06 72 ALA A CA 1
ATOM 585 C C . ALA A 1 72 ? 1.803 0.895 14.920 1.00 77.06 72 ALA A C 1
ATOM 587 O O . ALA A 1 72 ? 2.184 0.067 14.095 1.00 77.06 72 ALA A O 1
ATOM 588 N N . PRO A 1 73 ? 2.071 2.206 14.767 1.00 72.94 73 PRO A N 1
ATOM 589 C CA . PRO A 1 73 ? 2.990 2.687 13.736 1.00 72.94 73 PRO A CA 1
ATOM 590 C C . PRO A 1 73 ? 4.393 2.103 13.958 1.00 72.94 73 PRO A C 1
ATOM 592 O O . PRO A 1 73 ? 4.915 2.196 15.072 1.00 72.94 73 PRO A O 1
ATOM 595 N N . SER A 1 74 ? 4.982 1.477 12.933 1.00 76.56 74 SER A N 1
ATOM 596 C CA . SER A 1 74 ? 6.308 0.852 13.033 1.00 76.56 74 SER A CA 1
ATOM 597 C C . SER A 1 74 ? 7.392 1.674 12.335 1.00 76.56 74 SER A C 1
ATOM 599 O O . SER A 1 74 ? 8.517 1.760 12.831 1.00 76.56 74 SER A O 1
ATOM 601 N N . HIS A 1 75 ? 7.038 2.335 11.230 1.00 71.44 75 HIS A N 1
ATOM 602 C CA . HIS A 1 75 ? 7.928 3.243 10.512 1.00 71.44 75 HIS A CA 1
ATOM 603 C C . HIS A 1 75 ? 8.056 4.616 11.190 1.00 71.44 75 HIS A C 1
ATOM 605 O O . HIS A 1 75 ? 9.119 5.235 11.120 1.00 71.44 75 HIS A O 1
ATOM 611 N N . GLU A 1 76 ? 7.011 5.105 11.858 1.00 72.94 76 GLU A N 1
ATOM 612 C CA . GLU A 1 76 ? 6.988 6.425 12.490 1.00 72.94 76 GLU A CA 1
ATOM 613 C C . GLU A 1 76 ? 7.583 6.437 13.912 1.00 72.94 76 GLU A C 1
ATOM 615 O O . GLU A 1 76 ? 7.537 5.448 14.643 1.00 72.94 76 GLU A O 1
ATOM 620 N N . SER A 1 77 ? 8.122 7.588 14.340 1.00 68.94 77 SER A N 1
ATOM 621 C CA . SER A 1 77 ? 8.753 7.745 15.662 1.00 68.94 77 SER A CA 1
ATOM 622 C C . SER A 1 77 ? 7.853 7.304 16.805 1.00 68.94 77 SER A C 1
ATOM 624 O O . SER A 1 77 ? 6.854 7.953 17.081 1.00 68.94 77 SER A O 1
ATOM 626 N N . ILE A 1 78 ? 8.229 6.272 17.555 1.00 66.50 78 ILE A N 1
ATOM 627 C CA . ILE A 1 78 ? 7.433 5.793 18.700 1.00 66.50 78 ILE A CA 1
ATOM 628 C C . ILE A 1 78 ? 7.635 6.692 19.938 1.00 66.50 78 ILE A C 1
ATOM 630 O O . ILE A 1 78 ? 6.895 6.599 20.918 1.00 66.50 78 ILE A O 1
ATOM 634 N N . THR A 1 79 ? 8.627 7.594 19.923 1.00 68.88 79 THR A N 1
ATOM 635 C CA . THR A 1 79 ? 8.826 8.532 21.034 1.00 68.88 79 THR A CA 1
ATOM 636 C C . THR A 1 79 ? 7.708 9.586 21.046 1.00 68.88 79 THR A C 1
ATOM 638 O O . THR A 1 79 ? 7.474 10.236 20.023 1.00 68.88 79 THR A O 1
ATOM 641 N N . PRO A 1 80 ? 7.020 9.801 22.187 1.00 61.00 80 PRO A N 1
ATOM 642 C CA . PRO A 1 80 ? 5.870 10.708 22.262 1.00 61.00 80 PRO A CA 1
ATOM 643 C C . PRO A 1 80 ? 6.155 12.147 21.816 1.00 61.00 80 PRO A C 1
ATOM 645 O O . PRO A 1 80 ? 5.254 12.828 21.340 1.00 61.00 80 PRO A O 1
ATOM 648 N N . GLU A 1 81 ? 7.398 12.601 21.978 1.00 67.81 81 GLU A N 1
ATOM 649 C CA . GLU A 1 81 ? 7.840 13.973 21.698 1.00 67.81 81 GLU A CA 1
ATOM 650 C C . GLU A 1 81 ? 7.985 14.267 20.199 1.00 67.81 81 GLU A C 1
ATOM 652 O O . GLU A 1 81 ? 7.838 15.415 19.796 1.00 67.81 81 GLU A O 1
ATOM 657 N N . ASN A 1 82 ? 8.225 13.238 19.377 1.00 68.38 82 ASN A N 1
ATOM 658 C CA . ASN A 1 82 ? 8.470 13.372 17.936 1.00 68.38 82 ASN A CA 1
ATOM 659 C C . ASN A 1 82 ? 7.465 12.578 17.087 1.00 68.38 82 ASN A C 1
ATOM 661 O O . ASN A 1 82 ? 7.704 12.330 15.905 1.00 68.38 82 ASN A O 1
ATOM 665 N N . ASN A 1 83 ? 6.352 12.135 17.676 1.00 80.25 83 ASN A N 1
ATOM 666 C CA . ASN A 1 83 ? 5.359 11.361 16.948 1.00 80.25 83 ASN A CA 1
ATOM 667 C C . ASN A 1 83 ? 4.328 12.275 16.266 1.00 80.25 83 ASN A C 1
ATOM 669 O O . ASN A 1 83 ? 3.543 12.965 16.921 1.00 80.25 83 ASN A O 1
ATOM 673 N N . ILE A 1 84 ? 4.274 12.211 14.934 1.00 86.00 84 ILE A N 1
ATOM 674 C CA . ILE A 1 84 ? 3.345 13.002 14.120 1.00 86.00 84 ILE A CA 1
ATOM 675 C C . ILE A 1 84 ? 1.865 12.746 14.457 1.00 86.00 84 ILE A C 1
ATOM 677 O O . ILE A 1 84 ? 1.061 13.677 14.455 1.00 86.00 84 ILE A O 1
ATOM 681 N N . PHE A 1 85 ? 1.490 11.522 14.833 1.00 86.69 85 PHE A N 1
ATOM 682 C CA . PHE A 1 85 ? 0.114 11.200 15.219 1.00 86.69 85 PHE A CA 1
ATOM 683 C C . PHE A 1 85 ? -0.271 11.815 16.558 1.00 86.69 85 PHE A C 1
ATOM 685 O O . PHE A 1 85 ? -1.415 12.235 16.715 1.00 86.69 85 PHE A O 1
ATOM 692 N N . LYS A 1 86 ? 0.674 11.976 17.496 1.00 85.12 86 LYS A N 1
ATOM 693 C CA . LYS A 1 86 ? 0.393 12.710 18.736 1.00 85.12 86 LYS A CA 1
ATOM 694 C C . LYS A 1 86 ? 0.041 14.167 18.449 1.00 85.12 86 LYS A C 1
ATOM 696 O O . LYS A 1 86 ? -0.867 14.711 19.075 1.00 85.12 86 LYS A O 1
ATOM 701 N N . HIS A 1 87 ? 0.691 14.778 17.459 1.00 85.38 87 HIS A N 1
ATOM 702 C CA . HIS A 1 87 ? 0.292 16.100 16.980 1.00 85.38 87 HIS A CA 1
ATOM 703 C C . HIS A 1 87 ? -1.107 16.086 16.350 1.00 85.38 87 HIS A C 1
ATOM 705 O O . HIS A 1 87 ? -1.885 17.002 16.606 1.00 85.38 87 HIS A O 1
ATOM 711 N N . PHE A 1 88 ? -1.477 15.048 15.594 1.00 88.94 88 PHE A N 1
ATOM 712 C CA . PHE A 1 88 ? -2.833 14.933 15.045 1.00 88.94 88 PHE A CA 1
ATOM 713 C C . PHE A 1 88 ? -3.913 14.790 16.124 1.00 88.94 88 PHE A C 1
ATOM 715 O O . PHE A 1 88 ? -4.957 15.427 16.001 1.00 88.94 88 PHE A O 1
ATOM 722 N N . GLU A 1 89 ? -3.663 14.043 17.204 1.00 90.00 89 GLU A N 1
ATOM 723 C CA . GLU A 1 89 ? -4.585 13.972 18.351 1.00 90.00 89 GLU A CA 1
ATOM 724 C C . GLU A 1 89 ? -4.826 15.340 18.999 1.00 90.00 89 GLU A C 1
ATOM 726 O O . GLU A 1 89 ? -5.953 15.668 19.365 1.00 90.00 89 GLU A O 1
ATOM 731 N N . LEU A 1 90 ? -3.772 16.152 19.139 1.00 87.50 90 LEU A N 1
ATOM 732 C CA . LEU A 1 90 ? -3.880 17.495 19.718 1.00 87.50 90 LEU A CA 1
ATOM 733 C C . LEU A 1 90 ? -4.714 18.436 18.839 1.00 87.50 90 LEU A C 1
ATOM 735 O O . LEU A 1 90 ? -5.382 19.329 19.357 1.00 87.50 90 LEU A O 1
ATOM 739 N N . LEU A 1 91 ? -4.673 18.241 17.519 1.00 86.81 91 LEU A N 1
ATOM 740 C CA . LEU A 1 91 ? -5.429 19.044 16.558 1.00 86.81 91 LEU A CA 1
ATOM 741 C C . LEU A 1 91 ? -6.875 18.569 16.391 1.00 86.81 91 LEU A C 1
ATOM 743 O O . LEU A 1 91 ? -7.734 19.363 16.009 1.00 86.81 91 LEU A O 1
ATOM 747 N N . ASN A 1 92 ? -7.152 17.291 16.650 1.00 88.50 92 ASN A N 1
ATOM 748 C CA . ASN A 1 92 ? -8.481 16.721 16.509 1.00 88.50 92 ASN A CA 1
ATOM 749 C C . ASN A 1 92 ? -8.733 15.651 17.589 1.00 88.50 92 ASN A C 1
ATOM 751 O O . ASN A 1 92 ? -8.204 14.543 17.477 1.00 88.50 92 ASN A O 1
ATOM 755 N N . PRO A 1 93 ? -9.605 15.922 18.581 1.00 90.56 93 PRO A N 1
ATOM 756 C CA . PRO A 1 93 ? -9.871 14.996 19.686 1.00 90.56 93 PRO A CA 1
ATOM 757 C C . PRO A 1 93 ? -10.565 13.694 19.252 1.00 90.56 93 PRO A C 1
ATOM 759 O O . PRO A 1 93 ? -10.655 12.752 20.039 1.00 90.56 93 PRO A O 1
ATOM 762 N N . ASN A 1 94 ? -11.059 13.622 18.011 1.00 93.88 94 ASN A N 1
ATOM 763 C CA . ASN A 1 94 ? -11.617 12.396 17.445 1.00 93.88 94 ASN A CA 1
ATOM 764 C C . ASN A 1 94 ? -10.529 11.431 16.947 1.00 93.88 94 ASN A C 1
ATOM 766 O O . ASN A 1 94 ? -10.847 10.287 16.624 1.00 93.88 94 ASN A O 1
ATOM 770 N N . ILE A 1 95 ? -9.270 11.873 16.871 1.00 93.75 95 ILE A N 1
ATOM 771 C CA . ILE A 1 95 ? -8.122 11.040 16.513 1.00 93.75 95 ILE A CA 1
ATOM 772 C C . ILE A 1 95 ? -7.546 10.421 17.787 1.00 93.75 95 ILE A C 1
ATOM 774 O O . ILE A 1 95 ? -7.324 11.112 18.779 1.00 93.75 95 ILE A O 1
ATOM 778 N N . LYS A 1 96 ? -7.300 9.111 17.755 1.00 93.88 96 LYS A N 1
ATOM 779 C CA . LYS A 1 96 ? -6.696 8.342 18.845 1.00 93.88 96 LYS A CA 1
ATOM 780 C C . LYS A 1 96 ? -5.568 7.479 18.302 1.00 93.88 96 LYS A C 1
ATOM 782 O O . LYS A 1 96 ? -5.762 6.740 17.344 1.00 93.88 96 LYS A O 1
ATOM 787 N N . THR A 1 97 ? -4.417 7.516 18.945 1.00 91.25 97 THR A N 1
ATOM 788 C CA . THR A 1 97 ? -3.225 6.755 18.576 1.00 91.25 97 THR A CA 1
ATOM 789 C C . THR A 1 97 ? -2.910 5.768 19.680 1.00 91.25 97 THR A C 1
ATOM 791 O O . THR A 1 97 ? -2.817 6.109 20.859 1.00 91.25 97 THR A O 1
ATOM 794 N N . TYR A 1 98 ? -2.702 4.525 19.280 1.00 91.75 98 TYR A N 1
ATOM 795 C CA . TYR A 1 98 ? -2.271 3.442 20.138 1.00 91.75 98 TYR A CA 1
ATOM 796 C C . TYR A 1 98 ? -0.906 2.982 19.637 1.00 91.75 98 TYR A C 1
ATOM 798 O O . TYR A 1 98 ? -0.801 2.382 18.577 1.00 91.75 98 TYR A O 1
ATOM 806 N N . PHE A 1 99 ? 0.156 3.247 20.400 1.00 88.00 99 PHE A N 1
ATOM 807 C CA . PHE A 1 99 ? 1.536 2.847 20.055 1.00 88.00 99 PHE A CA 1
ATOM 808 C C . PHE A 1 99 ? 1.824 1.355 20.265 1.00 88.00 99 PHE A C 1
ATOM 810 O O . PHE A 1 99 ? 2.966 0.911 20.205 1.00 88.00 99 PHE A O 1
ATOM 817 N N . LYS A 1 100 ? 0.783 0.593 20.581 1.00 89.75 100 LYS A N 1
ATOM 818 C CA . LYS A 1 100 ? 0.801 -0.842 20.822 1.00 89.75 100 LYS A CA 1
ATOM 819 C C . LYS A 1 100 ? -0.425 -1.450 20.162 1.00 89.75 100 LYS A C 1
ATOM 821 O O . LYS A 1 100 ? -1.211 -0.756 19.517 1.00 89.75 100 LYS A O 1
ATOM 826 N N . GLU A 1 101 ? -0.583 -2.745 20.353 1.00 92.94 101 GLU A N 1
ATOM 827 C CA . GLU A 1 101 ? -1.752 -3.480 19.913 1.00 92.94 101 GLU A CA 1
ATOM 828 C C . GLU A 1 101 ? -3.024 -2.952 20.595 1.00 92.94 101 GLU A C 1
ATOM 830 O O . GLU A 1 101 ? -3.005 -2.519 21.753 1.00 92.94 101 GLU A O 1
ATOM 835 N N . LEU A 1 102 ? -4.134 -2.965 19.860 1.00 95.94 102 LEU A N 1
ATOM 836 C CA . LEU A 1 102 ? -5.431 -2.471 20.314 1.00 95.94 102 LEU A CA 1
ATOM 837 C C . LEU A 1 102 ? -6.428 -3.625 20.365 1.00 95.94 102 LEU A C 1
ATOM 839 O O . LEU A 1 102 ? -6.521 -4.417 19.432 1.00 95.94 102 LEU A O 1
ATOM 843 N N . ILE A 1 103 ? -7.220 -3.671 21.433 1.00 96.62 103 ILE A N 1
ATOM 844 C CA . ILE A 1 103 ? -8.385 -4.547 21.539 1.00 96.62 103 ILE A CA 1
ATOM 845 C C . ILE A 1 103 ? -9.621 -3.657 21.595 1.00 96.62 103 ILE A C 1
ATOM 847 O O . ILE A 1 103 ? -9.734 -2.807 22.480 1.00 96.62 103 ILE A O 1
ATOM 851 N N . LEU A 1 104 ? -10.541 -3.840 20.652 1.00 95.69 104 LEU A N 1
ATOM 852 C CA . LEU A 1 104 ? -11.781 -3.072 20.573 1.00 95.69 104 LEU A CA 1
ATOM 853 C C . LEU A 1 104 ? -12.927 -3.990 20.144 1.00 95.69 104 LEU A C 1
ATOM 855 O O . LEU A 1 104 ? -12.886 -4.555 19.056 1.00 95.69 104 LEU A O 1
ATOM 859 N N . ASN A 1 105 ? -13.951 -4.129 20.992 1.00 94.06 105 ASN A N 1
ATOM 860 C CA . ASN A 1 105 ? -15.130 -4.975 20.744 1.00 94.06 105 ASN A CA 1
ATOM 861 C C . ASN A 1 105 ? -14.767 -6.428 20.366 1.00 94.06 105 ASN A C 1
ATOM 863 O O . ASN A 1 105 ? -15.258 -6.960 19.367 1.00 94.06 105 ASN A O 1
ATOM 867 N N . ASP A 1 106 ? -13.859 -7.034 21.141 1.00 95.56 106 ASP A N 1
ATOM 868 C CA . ASP A 1 106 ? -13.282 -8.371 20.920 1.00 95.56 106 ASP A CA 1
ATOM 869 C C . ASP A 1 106 ? -12.560 -8.551 19.574 1.00 95.56 106 ASP A C 1
ATOM 871 O O . ASP A 1 106 ? -12.371 -9.672 19.098 1.00 95.56 106 ASP A O 1
ATOM 875 N N . ILE A 1 107 ? -12.131 -7.446 18.959 1.00 97.25 107 ILE A N 1
ATOM 876 C CA . ILE A 1 107 ? -11.278 -7.435 17.772 1.00 97.25 107 ILE A CA 1
ATOM 877 C C . ILE A 1 107 ? -9.873 -7.024 18.188 1.00 97.25 107 ILE A C 1
ATOM 879 O O . ILE A 1 107 ? -9.689 -5.975 18.808 1.00 97.25 107 ILE A O 1
ATOM 883 N N . TYR A 1 108 ? -8.892 -7.844 17.831 1.00 97.44 108 TYR A N 1
ATOM 884 C CA . TYR A 1 108 ? -7.481 -7.561 18.042 1.00 97.44 108 TYR A CA 1
ATOM 885 C C . TYR A 1 108 ? -6.880 -6.903 16.802 1.00 97.44 108 TYR A C 1
ATOM 887 O O . TYR A 1 108 ? -6.980 -7.442 15.699 1.00 97.44 108 TYR A O 1
ATOM 895 N N . PHE A 1 109 ? -6.220 -5.769 16.999 1.00 97.81 109 PHE A N 1
ATOM 896 C CA . PHE A 1 109 ? -5.486 -5.034 15.979 1.00 97.81 109 PHE A CA 1
ATOM 897 C C . PHE A 1 109 ? -4.006 -5.008 16.344 1.00 97.81 109 PHE A C 1
ATOM 899 O O . PHE A 1 109 ? -3.642 -4.602 17.451 1.00 97.81 109 PHE A O 1
ATOM 906 N N . GLY A 1 110 ? -3.144 -5.395 15.408 1.00 96.50 110 GLY A N 1
ATOM 907 C CA . GLY A 1 110 ? -1.699 -5.391 15.617 1.00 96.50 110 GLY A CA 1
ATOM 908 C C . GLY A 1 110 ? -0.931 -5.146 14.328 1.00 96.50 110 GLY A C 1
ATOM 909 O O . GLY A 1 110 ? -1.421 -5.435 13.246 1.00 96.50 110 GLY A O 1
ATOM 910 N N . HIS A 1 111 ? 0.285 -4.624 14.432 1.00 96.06 111 HIS A N 1
ATOM 911 C CA . HIS A 1 111 ? 1.152 -4.393 13.278 1.00 96.06 111 HIS A CA 1
ATOM 912 C C . HIS A 1 111 ? 2.443 -5.205 13.453 1.00 96.06 111 HIS A C 1
ATOM 914 O O . HIS A 1 111 ? 3.397 -4.747 14.075 1.00 96.06 111 HIS A O 1
ATOM 920 N N . PHE A 1 112 ? 2.424 -6.464 13.010 1.00 94.81 112 PHE A N 1
ATOM 921 C CA . PHE A 1 112 ? 3.545 -7.414 13.054 1.00 94.81 112 PHE A CA 1
ATOM 922 C C . PHE A 1 112 ? 3.193 -8.661 12.229 1.00 94.81 112 PHE A C 1
ATOM 924 O O . PHE A 1 112 ? 2.013 -8.916 11.980 1.00 94.81 112 PHE A O 1
ATOM 931 N N . THR A 1 113 ? 4.183 -9.478 11.842 1.00 95.94 113 THR A N 1
ATOM 932 C CA . THR A 1 113 ? 3.905 -10.801 11.254 1.00 95.94 113 THR A CA 1
ATOM 933 C C . THR A 1 113 ? 3.892 -11.922 12.295 1.00 95.94 113 THR A C 1
ATOM 935 O O . THR A 1 113 ? 4.415 -11.781 13.393 1.00 95.94 113 THR A O 1
ATOM 938 N N . VAL A 1 114 ? 3.228 -13.035 11.980 1.00 97.00 114 VAL A N 1
ATOM 939 C CA . VAL A 1 114 ? 3.159 -14.239 12.824 1.00 97.00 114 VAL A CA 1
ATOM 940 C C . VAL A 1 114 ? 3.791 -15.413 12.084 1.00 97.00 114 VAL A C 1
ATOM 942 O O . VAL A 1 114 ? 4.015 -15.341 10.876 1.00 97.00 114 VAL A O 1
ATOM 945 N N . LYS A 1 115 ? 4.058 -16.520 12.780 1.00 96.94 115 LYS A N 1
ATOM 946 C CA . LYS A 1 115 ? 4.641 -17.735 12.172 1.00 96.94 115 LYS A CA 1
ATOM 947 C C . LYS A 1 115 ? 3.861 -18.252 10.961 1.00 96.94 115 LYS A C 1
ATOM 949 O O . LYS A 1 115 ? 4.447 -18.818 10.048 1.00 96.94 115 LYS A O 1
ATOM 954 N N . GLU A 1 116 ? 2.548 -18.056 10.955 1.00 97.12 116 GLU A N 1
ATOM 955 C CA . GLU A 1 116 ? 1.638 -18.496 9.897 1.00 97.12 116 GLU A CA 1
ATOM 956 C C . GLU A 1 116 ? 1.509 -17.481 8.738 1.00 97.12 116 GLU A C 1
ATOM 958 O O . GLU A 1 116 ? 0.761 -17.710 7.784 1.00 97.12 116 GLU A O 1
ATOM 963 N N . SER A 1 117 ? 2.221 -16.353 8.795 1.00 96.81 117 SER A N 1
ATOM 964 C CA . SER A 1 117 ? 2.284 -15.367 7.712 1.00 96.81 117 SER A CA 1
ATOM 965 C C . SER A 1 117 ? 3.002 -15.910 6.472 1.00 96.81 117 SER A C 1
ATOM 967 O O . SER A 1 117 ? 4.010 -16.602 6.587 1.00 96.81 117 SER A O 1
ATOM 969 N N . LEU A 1 118 ? 2.567 -15.504 5.272 1.00 93.75 118 LEU A N 1
ATOM 970 C CA . LEU A 1 118 ? 3.237 -15.839 4.001 1.00 93.75 118 LEU A CA 1
ATOM 971 C C . LEU A 1 118 ? 4.710 -15.403 3.971 1.00 93.75 118 LEU A C 1
ATOM 973 O O . LEU A 1 118 ? 5.532 -16.066 3.343 1.00 93.75 118 LEU A O 1
ATOM 977 N N . LYS A 1 119 ? 5.035 -14.278 4.621 1.00 88.50 119 LYS A N 1
ATOM 978 C CA . LYS A 1 119 ? 6.401 -13.739 4.730 1.00 88.50 119 LYS A CA 1
ATOM 979 C C . LYS A 1 119 ? 6.917 -13.698 6.180 1.00 88.50 119 LYS A C 1
ATOM 981 O O . LYS A 1 119 ? 7.734 -12.842 6.502 1.00 88.50 119 LYS A O 1
ATOM 986 N N . GLY A 1 120 ? 6.453 -14.602 7.049 1.00 79.19 120 GLY A N 1
ATOM 987 C CA . GLY A 1 120 ? 6.916 -14.691 8.440 1.00 79.19 120 GLY A CA 1
ATOM 988 C C . GLY A 1 120 ? 8.306 -15.323 8.536 1.00 79.19 120 GLY A C 1
ATOM 989 O O . GLY A 1 120 ? 8.433 -16.546 8.558 1.00 79.19 120 GLY A O 1
ATOM 990 N N . PHE A 1 121 ? 9.364 -14.511 8.593 1.00 76.44 121 PHE A N 1
ATOM 991 C CA . PHE A 1 121 ? 10.732 -15.004 8.790 1.00 76.44 121 PHE A CA 1
ATOM 992 C C . PHE A 1 121 ? 11.155 -14.798 10.246 1.00 76.44 121 PHE A C 1
ATOM 994 O O . PHE A 1 121 ? 11.355 -13.670 10.678 1.00 76.44 121 PHE A O 1
ATOM 1001 N N . ASN A 1 122 ? 11.353 -15.896 10.983 1.00 83.56 122 ASN A N 1
ATOM 1002 C CA . ASN A 1 122 ? 11.793 -15.905 12.389 1.00 83.56 122 ASN A CA 1
ATOM 1003 C C . ASN A 1 122 ? 10.812 -15.271 13.391 1.00 83.56 122 ASN A C 1
ATOM 1005 O O . ASN A 1 122 ? 11.229 -14.754 14.428 1.00 83.56 122 ASN A O 1
ATOM 1009 N N . GLU A 1 123 ? 9.510 -15.353 13.119 1.00 92.38 123 GLU A N 1
ATOM 1010 C CA . GLU A 1 123 ? 8.506 -14.823 14.037 1.00 92.38 123 GLU A CA 1
ATOM 1011 C C . GLU A 1 123 ? 8.397 -15.634 15.329 1.00 92.38 123 GLU A C 1
ATOM 1013 O O . GLU A 1 123 ? 8.405 -16.870 15.335 1.00 92.38 123 GLU A O 1
ATOM 1018 N N . THR A 1 124 ? 8.273 -14.929 16.453 1.00 92.00 124 THR A N 1
ATOM 1019 C CA . THR A 1 124 ? 8.151 -15.553 17.780 1.00 92.00 124 THR A CA 1
ATOM 1020 C C . THR A 1 124 ? 6.697 -15.839 18.144 1.00 92.00 124 THR A C 1
ATOM 1022 O O . THR A 1 124 ? 6.416 -16.897 18.715 1.00 92.00 124 THR A O 1
ATOM 1025 N N . LYS A 1 125 ? 5.782 -14.945 17.748 1.00 94.56 125 LYS A N 1
ATOM 1026 C CA . LYS A 1 125 ? 4.333 -15.029 17.975 1.00 94.56 125 LYS A CA 1
ATOM 1027 C C . LYS A 1 125 ? 3.664 -15.957 16.953 1.00 94.56 125 LYS A C 1
ATOM 1029 O O . LYS A 1 125 ? 3.962 -15.902 15.758 1.00 94.56 125 LYS A O 1
ATOM 1034 N N . SER A 1 126 ? 2.743 -16.794 17.416 1.00 96.56 126 SER A N 1
ATOM 1035 C CA . SER A 1 126 ? 1.840 -17.583 16.573 1.00 96.56 126 SER A CA 1
ATOM 1036 C C . SER A 1 126 ? 0.447 -16.968 16.591 1.00 96.56 126 SER A C 1
ATOM 1038 O O . SER A 1 126 ? 0.024 -16.393 17.593 1.00 96.56 126 SER A O 1
ATOM 1040 N N . ILE A 1 127 ? -0.316 -17.131 15.511 1.00 97.06 127 ILE A N 1
ATOM 1041 C CA . ILE A 1 127 ? -1.717 -16.707 15.499 1.00 97.06 127 ILE A CA 1
ATOM 1042 C C . ILE A 1 127 ? -2.559 -17.407 16.580 1.00 97.06 127 ILE A C 1
ATOM 1044 O O . ILE A 1 127 ? -3.556 -16.857 17.049 1.00 97.06 127 ILE A O 1
ATOM 1048 N N . TYR A 1 128 ? -2.138 -18.595 17.025 1.00 96.56 128 TYR A N 1
ATOM 1049 C CA . TYR A 1 128 ? -2.824 -19.357 18.069 1.00 96.56 128 TYR A CA 1
ATOM 1050 C C . TYR A 1 128 ? -2.695 -18.734 19.469 1.00 96.56 128 TYR A C 1
ATOM 1052 O O . TYR A 1 128 ? -3.523 -19.019 20.337 1.00 96.56 128 TYR A O 1
ATOM 1060 N N . ASP A 1 129 ? -1.744 -17.815 19.664 1.00 95.94 129 ASP A N 1
ATOM 1061 C CA . ASP A 1 129 ? -1.598 -17.039 20.902 1.00 95.94 129 ASP A CA 1
ATOM 1062 C C . ASP A 1 129 ? -2.752 -16.024 21.090 1.00 95.94 129 ASP A C 1
ATOM 1064 O O . ASP A 1 129 ? -2.925 -15.456 22.168 1.00 95.94 129 ASP A O 1
ATOM 1068 N N . PHE A 1 130 ? -3.575 -15.811 20.053 1.00 95.00 130 PHE A N 1
ATOM 1069 C CA . PHE A 1 130 ? -4.636 -14.797 19.993 1.00 95.00 130 PHE A CA 1
ATOM 1070 C C . PHE A 1 130 ? -6.049 -15.399 19.853 1.00 95.00 130 PHE A C 1
ATOM 1072 O O . PHE A 1 130 ? -6.991 -14.718 19.462 1.00 95.00 130 PHE A O 1
ATOM 1079 N N . THR A 1 131 ? -6.240 -16.677 20.180 1.00 91.81 131 THR A N 1
ATOM 1080 C CA . THR A 1 131 ? -7.498 -17.421 19.930 1.00 91.81 131 THR A CA 1
ATOM 1081 C C . THR A 1 131 ? -8.745 -16.894 20.649 1.00 91.81 131 THR A C 1
ATOM 1083 O O . THR A 1 131 ? -9.856 -17.234 20.251 1.00 91.81 131 THR A O 1
ATOM 1086 N N . ASN A 1 132 ? -8.587 -16.043 21.664 1.00 95.50 132 ASN A N 1
ATOM 1087 C CA . ASN A 1 132 ? -9.697 -15.509 22.461 1.00 95.50 132 ASN A CA 1
ATOM 1088 C C . ASN A 1 132 ? -10.436 -14.330 21.805 1.00 95.50 132 ASN A C 1
ATOM 1090 O O . ASN A 1 132 ? -11.409 -13.841 22.374 1.00 95.50 132 ASN A O 1
ATOM 1094 N N . TYR A 1 133 ? -9.988 -13.853 20.642 1.00 96.56 133 TYR A N 1
ATOM 1095 C CA . TYR A 1 133 ? -10.619 -12.727 19.956 1.00 96.56 133 TYR A CA 1
ATOM 1096 C C . TYR A 1 133 ? -11.587 -13.201 18.879 1.00 96.56 133 TYR A C 1
ATOM 1098 O O . TYR A 1 133 ? -11.324 -14.150 18.137 1.00 96.56 133 TYR A O 1
ATOM 1106 N N . ARG A 1 134 ? -12.701 -12.480 18.741 1.00 95.62 134 ARG A N 1
ATOM 1107 C CA . ARG A 1 134 ? -13.685 -12.723 17.684 1.00 95.62 134 ARG A CA 1
ATOM 1108 C C . ARG A 1 134 ? -13.064 -12.529 16.305 1.00 95.62 134 ARG A C 1
ATOM 1110 O O . ARG A 1 134 ? -13.376 -13.286 15.391 1.00 95.62 134 ARG A O 1
ATOM 1117 N N . CYS A 1 135 ? -12.189 -11.537 16.160 1.00 97.38 135 CYS A N 1
ATOM 1118 C CA . CYS A 1 135 ? -11.478 -11.246 14.921 1.00 97.38 135 CYS A CA 1
ATOM 1119 C C . CYS A 1 135 ? -10.071 -10.712 15.216 1.00 97.38 135 CYS A C 1
ATOM 1121 O O . CYS A 1 135 ? -9.868 -10.000 16.197 1.00 97.38 135 CYS A O 1
ATOM 1123 N N . ILE A 1 136 ? -9.107 -11.029 14.355 1.00 97.94 136 ILE A N 1
ATOM 1124 C CA . ILE A 1 136 ? -7.719 -10.565 14.448 1.00 97.94 136 ILE A CA 1
ATOM 1125 C C . ILE A 1 136 ? -7.333 -9.932 13.113 1.00 97.94 136 ILE A C 1
ATOM 1127 O O . ILE A 1 136 ? -7.344 -10.608 12.084 1.00 97.94 136 ILE A O 1
ATOM 1131 N N . LEU A 1 137 ? -6.995 -8.646 13.126 1.00 98.06 137 LEU A N 1
ATOM 1132 C CA . LEU A 1 137 ? -6.582 -7.891 11.945 1.00 98.06 137 LEU A CA 1
ATOM 1133 C C . LEU A 1 137 ? -5.156 -7.392 12.138 1.00 98.06 137 LEU A C 1
ATOM 1135 O O . LEU A 1 137 ? -4.863 -6.662 13.086 1.00 98.06 137 LEU A O 1
ATOM 1139 N N . LEU A 1 138 ? -4.275 -7.816 11.238 1.00 97.75 138 LEU A N 1
ATOM 1140 C CA . LEU A 1 138 ? -2.853 -7.523 11.284 1.00 97.75 138 LEU A CA 1
ATOM 1141 C C . LEU A 1 138 ? -2.413 -6.668 10.086 1.00 97.75 138 LEU A C 1
ATOM 1143 O O . LEU A 1 138 ? -2.929 -6.829 8.974 1.00 97.75 138 LEU A O 1
ATOM 1147 N N . GLY A 1 139 ? -1.473 -5.759 10.346 1.00 96.31 139 GLY A N 1
ATOM 1148 C CA . GLY A 1 139 ? -0.699 -5.007 9.349 1.00 96.31 139 GLY A CA 1
ATOM 1149 C C . GLY A 1 139 ? 0.706 -5.584 9.151 1.00 96.31 139 GLY A C 1
ATOM 1150 O O . GLY A 1 139 ? 0.961 -6.723 9.545 1.00 96.31 139 GLY A O 1
ATOM 1151 N N . HIS A 1 140 ? 1.627 -4.802 8.579 1.00 95.56 140 HIS A N 1
ATOM 1152 C CA . HIS A 1 140 ? 3.035 -5.141 8.293 1.00 95.56 140 HIS A CA 1
ATOM 1153 C C . HIS A 1 140 ? 3.247 -6.017 7.051 1.00 95.56 140 HIS A C 1
ATOM 1155 O O . HIS A 1 140 ? 4.126 -5.777 6.218 1.00 95.56 140 HIS A O 1
ATOM 1161 N N . GLN A 1 141 ? 2.435 -7.063 6.872 1.00 95.44 141 GLN A N 1
ATOM 1162 C CA . GLN A 1 141 ? 2.475 -7.838 5.635 1.00 95.44 141 GLN A CA 1
ATOM 1163 C C . GLN A 1 141 ? 1.668 -7.132 4.543 1.00 95.44 141 GLN A C 1
ATOM 1165 O O . GLN A 1 141 ? 0.448 -7.072 4.601 1.00 95.44 141 GLN A O 1
ATOM 1170 N N . HIS A 1 142 ? 2.335 -6.693 3.475 1.00 96.69 142 HIS A N 1
ATOM 1171 C CA . HIS A 1 142 ? 1.689 -5.949 2.382 1.00 96.69 142 HIS A CA 1
ATOM 1172 C C . HIS A 1 142 ? 0.724 -6.777 1.512 1.00 96.69 142 HIS A C 1
ATOM 1174 O O . HIS A 1 142 ? -0.096 -6.233 0.769 1.00 96.69 142 HIS A O 1
ATOM 1180 N N . THR A 1 143 ? 0.838 -8.105 1.544 1.00 96.75 143 THR A N 1
ATOM 1181 C CA . THR A 1 143 ? -0.055 -9.015 0.815 1.00 96.75 143 THR A CA 1
ATOM 1182 C C . THR A 1 143 ? -1.198 -9.434 1.729 1.00 96.75 143 THR A C 1
ATOM 1184 O O . THR A 1 143 ? -0.947 -9.971 2.811 1.00 96.75 143 THR A O 1
ATOM 1187 N N . TRP A 1 144 ? -2.438 -9.213 1.278 1.00 97.69 144 TRP A N 1
ATOM 1188 C CA . TRP A 1 144 ? -3.616 -9.712 1.982 1.00 97.69 144 TRP A CA 1
ATOM 1189 C C . TRP A 1 144 ? -3.515 -11.226 2.146 1.00 97.69 144 TRP A C 1
ATOM 1191 O O . TRP A 1 144 ? -3.187 -11.948 1.202 1.00 97.69 144 TRP A O 1
ATOM 1201 N N . GLN A 1 145 ? -3.815 -11.705 3.345 1.00 97.62 145 GLN A N 1
ATOM 1202 C CA . GLN A 1 145 ? -3.786 -13.124 3.649 1.00 97.62 145 GLN A CA 1
ATOM 1203 C C . GLN A 1 145 ? -4.854 -13.434 4.684 1.00 97.62 145 GLN A C 1
ATOM 1205 O O . GLN A 1 145 ? -4.831 -12.904 5.792 1.00 97.62 145 GLN A O 1
ATOM 1210 N N . LYS A 1 146 ? -5.736 -14.376 4.362 1.00 97.94 146 LYS A N 1
ATOM 1211 C CA . LYS A 1 146 ? -6.512 -15.090 5.373 1.00 97.94 146 LYS A CA 1
ATOM 1212 C C . LYS A 1 146 ? -5.607 -16.133 6.037 1.00 97.94 146 LYS A C 1
ATOM 1214 O O . LYS A 1 146 ? -5.133 -17.036 5.353 1.00 97.94 146 LYS A O 1
ATOM 1219 N N . ILE A 1 147 ? -5.347 -15.990 7.337 1.00 97.38 147 ILE A N 1
ATOM 1220 C CA . ILE A 1 147 ? -4.475 -16.897 8.102 1.00 97.38 147 ILE A CA 1
ATOM 1221 C C . ILE A 1 147 ? -5.317 -18.041 8.683 1.00 97.38 147 ILE A C 1
ATOM 1223 O O . ILE A 1 147 ? -5.046 -19.212 8.432 1.00 97.38 147 ILE A O 1
ATOM 1227 N N . THR A 1 148 ? -6.392 -17.702 9.400 1.00 96.81 148 THR A N 1
ATOM 1228 C CA . THR A 1 148 ? -7.413 -18.641 9.900 1.00 96.81 148 THR A CA 1
ATOM 1229 C C . THR A 1 148 ? -8.813 -18.170 9.489 1.00 96.81 148 THR A C 1
ATOM 1231 O O . THR A 1 148 ? -8.970 -17.263 8.673 1.00 96.81 148 THR A O 1
ATOM 1234 N N . ASN A 1 149 ? -9.876 -18.761 10.042 1.00 95.69 149 ASN A N 1
ATOM 1235 C CA . ASN A 1 149 ? -11.249 -18.324 9.766 1.00 95.69 149 ASN A CA 1
ATOM 1236 C C . ASN A 1 149 ? -11.582 -16.915 10.275 1.00 95.69 149 ASN A C 1
ATOM 1238 O O . ASN A 1 149 ? -12.485 -16.287 9.729 1.00 95.69 149 ASN A O 1
ATOM 1242 N N . ASN A 1 150 ? -10.862 -16.417 11.278 1.00 96.81 150 ASN A N 1
ATOM 1243 C CA . ASN A 1 150 ? -11.114 -15.126 11.915 1.00 96.81 150 ASN A CA 1
ATOM 1244 C C . ASN A 1 150 ? -9.862 -14.242 12.024 1.00 96.81 150 ASN A C 1
ATOM 1246 O O . ASN A 1 150 ? -9.898 -13.228 12.717 1.00 96.81 150 ASN A O 1
ATOM 1250 N N . SER A 1 151 ? -8.766 -14.611 11.359 1.00 97.94 151 SER A N 1
ATOM 1251 C CA . SER A 1 151 ? -7.521 -13.845 11.391 1.00 97.94 151 SER A CA 1
ATOM 1252 C C . SER A 1 151 ? -6.990 -13.534 10.002 1.00 97.94 151 SER A C 1
ATOM 1254 O O . SER A 1 151 ? -6.986 -14.387 9.106 1.00 97.94 151 SER A O 1
ATOM 1256 N N . TYR A 1 152 ? -6.545 -12.292 9.834 1.00 98.38 152 TYR A N 1
ATOM 1257 C CA . TYR A 1 152 ? -6.209 -11.735 8.534 1.00 98.38 152 TYR A CA 1
ATOM 1258 C C . TYR A 1 152 ? -5.012 -10.794 8.633 1.00 98.38 152 TYR A C 1
ATOM 1260 O O . TYR A 1 152 ? -4.969 -9.945 9.519 1.00 98.38 152 TYR A O 1
ATOM 1268 N N . HIS A 1 153 ? -4.104 -10.880 7.661 1.00 98.06 153 HIS A N 1
ATOM 1269 C CA . HIS A 1 153 ? -3.330 -9.714 7.236 1.00 98.06 153 HIS A CA 1
ATOM 1270 C C . HIS A 1 153 ? -4.179 -8.917 6.260 1.00 98.06 153 HIS A C 1
ATOM 1272 O O . HIS A 1 153 ? -4.599 -9.461 5.234 1.00 98.06 153 HIS A O 1
ATOM 1278 N N . ILE A 1 154 ? -4.432 -7.644 6.566 1.00 97.62 154 ILE A N 1
ATOM 1279 C CA . ILE A 1 154 ? -5.224 -6.770 5.687 1.00 97.62 154 ILE A CA 1
ATOM 1280 C C . ILE A 1 154 ? -4.492 -6.521 4.363 1.00 97.62 154 ILE A C 1
ATOM 1282 O O . ILE A 1 154 ? -5.133 -6.408 3.318 1.00 97.62 154 ILE A O 1
ATOM 1286 N N . GLY A 1 155 ? -3.158 -6.531 4.386 1.00 97.38 155 GLY A N 1
ATOM 1287 C CA . GLY A 1 155 ? -2.361 -6.093 3.253 1.00 97.38 155 GLY A CA 1
ATOM 1288 C C . GLY A 1 155 ? -2.211 -4.577 3.232 1.00 97.38 155 GLY A C 1
ATOM 1289 O O . GLY A 1 155 ? -2.938 -3.850 3.903 1.00 97.38 155 GLY A O 1
ATOM 1290 N N . SER A 1 156 ? -1.277 -4.099 2.421 1.00 97.88 156 SER A N 1
ATOM 1291 C CA . SER A 1 156 ? -1.123 -2.673 2.178 1.00 97.88 156 SER A CA 1
ATOM 1292 C C . SER A 1 156 ? -2.240 -2.137 1.304 1.00 97.88 156 SER A C 1
ATOM 1294 O O . SER A 1 156 ? -2.835 -2.861 0.502 1.00 97.88 156 SER A O 1
ATOM 1296 N N . SER A 1 157 ? -2.500 -0.839 1.428 1.00 98.31 157 SER A N 1
ATOM 1297 C CA . SER A 1 157 ? -3.523 -0.170 0.617 1.00 98.31 157 SER A CA 1
ATOM 1298 C C . SER A 1 157 ? -3.037 0.109 -0.808 1.00 98.31 157 SER A C 1
ATOM 1300 O O . SER A 1 157 ? -3.852 0.291 -1.704 1.00 98.31 157 SER A O 1
ATOM 1302 N N . ARG A 1 158 ? -1.717 0.071 -1.045 1.00 97.25 158 ARG A N 1
ATOM 1303 C CA . ARG A 1 158 ? -1.076 0.189 -2.368 1.00 97.25 158 ARG A CA 1
ATOM 1304 C C . ARG A 1 158 ? -0.085 -0.938 -2.638 1.00 97.25 158 ARG A C 1
ATOM 1306 O O . ARG A 1 158 ? 0.335 -1.633 -1.717 1.00 97.25 158 ARG A O 1
ATOM 1313 N N . TRP A 1 159 ? 0.343 -1.112 -3.885 1.00 97.38 159 TRP A N 1
ATOM 1314 C CA . TRP A 1 159 ? 1.514 -1.944 -4.184 1.00 97.38 159 TRP A CA 1
ATOM 1315 C C . TRP A 1 159 ? 2.774 -1.194 -3.751 1.00 97.38 159 TRP A C 1
ATOM 1317 O O . TRP A 1 159 ? 3.054 -0.111 -4.274 1.00 97.38 159 TRP A O 1
ATOM 1327 N N . VAL A 1 160 ? 3.510 -1.736 -2.777 1.00 95.69 160 VAL A N 1
ATOM 1328 C CA . VAL A 1 160 ? 4.709 -1.081 -2.221 1.00 95.69 160 VAL A CA 1
ATOM 1329 C C . VAL A 1 160 ? 5.971 -1.669 -2.852 1.00 95.69 160 VAL A C 1
ATOM 1331 O O . VAL A 1 160 ? 6.902 -0.942 -3.197 1.00 95.69 160 VAL A O 1
ATOM 1334 N N . ARG A 1 161 ? 5.992 -2.987 -3.080 1.00 94.81 161 ARG A N 1
ATOM 1335 C CA . ARG A 1 161 ? 7.126 -3.719 -3.647 1.00 94.81 161 ARG A CA 1
ATOM 1336 C C . ARG A 1 161 ? 6.723 -4.611 -4.822 1.00 94.81 161 ARG A C 1
ATOM 1338 O O . ARG A 1 161 ? 5.638 -5.184 -4.872 1.00 94.81 161 ARG A O 1
ATOM 1345 N N . PHE A 1 162 ? 7.660 -4.781 -5.754 1.00 93.25 162 PHE A N 1
ATOM 1346 C CA . PHE A 1 162 ? 7.477 -5.616 -6.947 1.00 93.25 162 PHE A CA 1
ATOM 1347 C C . PHE A 1 162 ? 7.441 -7.126 -6.649 1.00 93.25 162 PHE A C 1
ATOM 1349 O O . PHE A 1 162 ? 7.019 -7.891 -7.506 1.00 93.25 162 PHE A O 1
ATOM 1356 N N . ASP A 1 163 ? 7.876 -7.570 -5.467 1.00 89.88 163 ASP A N 1
ATOM 1357 C CA . ASP A 1 163 ? 7.833 -8.972 -5.019 1.00 89.88 163 ASP A CA 1
ATOM 1358 C C . ASP A 1 163 ? 6.553 -9.319 -4.225 1.00 89.88 163 ASP A C 1
ATOM 1360 O O . ASP A 1 163 ? 6.494 -10.332 -3.523 1.00 89.88 163 ASP A O 1
ATOM 1364 N N . GLU A 1 164 ? 5.542 -8.452 -4.255 1.00 92.19 164 GLU A N 1
ATOM 1365 C CA . GLU A 1 164 ? 4.205 -8.749 -3.733 1.00 92.19 164 GLU A CA 1
ATOM 1366 C C . GLU A 1 164 ? 3.402 -9.613 -4.725 1.00 92.19 164 GLU A C 1
ATOM 1368 O O . GLU A 1 164 ? 3.700 -9.642 -5.919 1.00 92.19 164 GLU A O 1
ATOM 1373 N N . ASP A 1 165 ? 2.390 -10.345 -4.245 1.00 88.44 165 ASP A N 1
ATOM 1374 C CA . ASP A 1 165 ? 1.560 -11.190 -5.116 1.00 88.44 165 ASP A CA 1
ATOM 1375 C C . ASP A 1 165 ? 0.530 -10.361 -5.894 1.00 88.44 165 ASP A C 1
ATOM 1377 O O . ASP A 1 165 ? -0.585 -10.148 -5.424 1.00 88.44 165 ASP A O 1
ATOM 1381 N N . HIS A 1 166 ? 0.886 -9.956 -7.117 1.00 87.62 166 HIS A N 1
ATOM 1382 C CA . HIS A 1 166 ? 0.064 -9.127 -8.017 1.00 87.62 166 HIS A CA 1
ATOM 1383 C C . HIS A 1 166 ? -1.269 -9.750 -8.463 1.00 87.62 166 HIS A C 1
ATOM 1385 O O . HIS A 1 166 ? -2.060 -9.083 -9.139 1.00 87.62 166 HIS A O 1
ATOM 1391 N N . LYS A 1 167 ? -1.548 -11.014 -8.110 1.00 90.31 167 LYS A N 1
ATOM 1392 C CA . LYS A 1 167 ? -2.850 -11.657 -8.362 1.00 90.31 167 LYS A CA 1
ATOM 1393 C C . LYS A 1 167 ? -3.898 -11.290 -7.312 1.00 90.31 167 LYS A C 1
ATOM 1395 O O . LYS A 1 167 ? -5.089 -11.458 -7.568 1.00 90.31 167 LYS A O 1
ATOM 1400 N N . ILE A 1 168 ? -3.471 -10.798 -6.150 1.00 92.94 168 ILE A N 1
ATOM 1401 C CA . ILE A 1 168 ? -4.350 -10.453 -5.033 1.00 92.94 168 ILE A CA 1
ATOM 1402 C C . ILE A 1 168 ? -4.620 -8.951 -5.063 1.00 92.94 168 ILE A C 1
ATOM 1404 O O . ILE A 1 168 ? -3.714 -8.147 -4.890 1.00 92.94 168 ILE A O 1
ATOM 1408 N N . ASN A 1 169 ? -5.871 -8.539 -5.261 1.00 96.50 169 ASN A N 1
ATOM 1409 C CA . ASN A 1 169 ? -6.211 -7.118 -5.183 1.00 96.50 169 ASN A CA 1
ATOM 1410 C C . ASN A 1 169 ? -5.939 -6.561 -3.775 1.00 96.50 169 ASN A C 1
ATOM 1412 O O . ASN A 1 169 ? -6.057 -7.268 -2.771 1.00 96.50 169 ASN A O 1
ATOM 1416 N N . LYS A 1 170 ? -5.594 -5.274 -3.719 1.00 98.06 170 LYS A N 1
ATOM 1417 C CA . LYS A 1 170 ? -5.460 -4.511 -2.474 1.00 98.06 170 LYS A CA 1
ATOM 1418 C C . LYS A 1 170 ? -6.840 -4.327 -1.855 1.00 98.06 170 LYS A C 1
ATOM 1420 O O . LYS A 1 170 ? -7.814 -4.199 -2.594 1.00 98.06 170 LYS A O 1
ATOM 1425 N N . LYS A 1 171 ? -6.938 -4.361 -0.527 1.00 98.19 171 LYS A N 1
ATOM 1426 C CA . LYS A 1 171 ? -8.226 -4.455 0.168 1.00 98.19 171 LYS A CA 1
ATOM 1427 C C . LYS A 1 171 ? -8.303 -3.521 1.363 1.00 98.19 171 LYS A C 1
ATOM 1429 O O . LYS A 1 171 ? -7.298 -3.220 1.997 1.00 98.19 171 LYS A O 1
ATOM 1434 N N . VAL A 1 172 ? -9.531 -3.159 1.705 1.00 98.69 172 VAL A N 1
ATOM 1435 C CA . VAL A 1 172 ? -9.909 -2.662 3.032 1.00 98.69 172 VAL A CA 1
ATOM 1436 C C . VAL A 1 172 ? -10.914 -3.621 3.654 1.00 98.69 172 VAL A C 1
ATOM 1438 O O . VAL A 1 172 ? -11.583 -4.373 2.940 1.00 98.69 172 VAL A O 1
ATOM 1441 N N . ALA A 1 173 ? -11.028 -3.608 4.976 1.00 98.56 173 ALA A N 1
ATOM 1442 C CA . ALA A 1 173 ? -12.051 -4.365 5.683 1.00 98.56 173 ALA A CA 1
ATOM 1443 C C . ALA A 1 173 ? -13.133 -3.428 6.217 1.00 98.56 173 ALA A C 1
ATOM 1445 O O . ALA A 1 173 ? -12.835 -2.386 6.799 1.00 98.56 173 ALA A O 1
ATOM 1446 N N . ILE A 1 174 ? -14.392 -3.819 6.070 1.00 98.50 174 ILE A N 1
ATOM 1447 C CA . ILE A 1 174 ? -15.508 -3.207 6.772 1.00 98.50 174 ILE A CA 1
ATOM 1448 C C . ILE A 1 174 ? -16.061 -4.201 7.782 1.00 98.50 174 ILE A C 1
ATOM 1450 O O . ILE A 1 174 ? -16.310 -5.363 7.476 1.00 98.50 174 ILE A O 1
ATOM 1454 N N . ILE A 1 175 ? -16.254 -3.723 9.005 1.00 97.75 175 ILE A N 1
ATOM 1455 C CA . ILE A 1 175 ? -16.780 -4.500 10.118 1.00 97.75 175 ILE A CA 1
ATOM 1456 C C . ILE A 1 175 ? -18.135 -3.926 10.517 1.00 97.75 175 ILE A C 1
ATOM 1458 O O . ILE A 1 175 ? -18.236 -2.749 10.899 1.00 97.75 175 ILE A O 1
ATOM 1462 N N . TYR A 1 176 ? -19.154 -4.782 10.458 1.00 93.56 176 TYR A N 1
ATOM 1463 C CA . TYR A 1 176 ? -20.518 -4.500 10.894 1.00 93.56 176 TYR A CA 1
ATOM 1464 C C . TYR A 1 176 ? -21.021 -5.627 11.781 1.00 93.56 176 TYR A C 1
ATOM 1466 O O . TYR A 1 176 ? -21.171 -6.760 11.320 1.00 93.56 176 TYR A O 1
ATOM 1474 N N . ASN A 1 177 ? -21.334 -5.303 13.037 1.00 88.00 177 ASN A N 1
ATOM 1475 C CA . ASN A 1 177 ? -21.723 -6.288 14.044 1.00 88.00 177 ASN A CA 1
ATOM 1476 C C . ASN A 1 177 ? -20.676 -7.423 14.093 1.00 88.00 177 ASN A C 1
ATOM 1478 O O . ASN A 1 177 ? -19.485 -7.167 14.307 1.00 88.00 177 ASN A O 1
ATOM 1482 N N . ASP A 1 178 ? -21.113 -8.650 13.811 1.00 87.44 178 ASP A N 1
ATOM 1483 C CA . ASP A 1 178 ? -20.280 -9.848 13.819 1.00 87.44 178 ASP A CA 1
ATOM 1484 C C . ASP A 1 178 ? -19.621 -10.173 12.470 1.00 87.44 178 ASP A C 1
ATOM 1486 O O . ASP A 1 178 ? -18.785 -11.073 12.402 1.00 87.44 178 ASP A O 1
ATOM 1490 N N . ASN A 1 179 ? -19.936 -9.422 11.410 1.00 94.38 179 ASN A N 1
ATOM 1491 C CA . ASN A 1 179 ? -19.472 -9.702 10.054 1.00 94.38 179 ASN A CA 1
ATOM 1492 C C . ASN A 1 179 ? -18.280 -8.831 9.653 1.00 94.38 179 ASN A C 1
ATOM 1494 O O . ASN A 1 179 ? -18.206 -7.645 9.992 1.00 94.38 179 ASN A O 1
ATOM 1498 N N . ILE A 1 180 ? -17.382 -9.433 8.872 1.00 97.31 180 ILE A N 1
ATOM 1499 C CA . ILE A 1 180 ? -16.292 -8.752 8.180 1.00 97.31 180 ILE A CA 1
ATOM 1500 C C . ILE A 1 180 ? -16.475 -8.903 6.671 1.00 97.31 180 ILE A C 1
ATOM 1502 O O . ILE A 1 180 ? -16.630 -10.008 6.152 1.00 97.31 180 ILE A O 1
ATOM 1506 N N . GLU A 1 181 ? -16.458 -7.777 5.975 1.00 97.81 181 GLU A N 1
ATOM 1507 C CA . GLU A 1 181 ? -16.495 -7.687 4.522 1.00 97.81 181 GLU A CA 1
ATOM 1508 C C . GLU A 1 181 ? -15.163 -7.120 4.033 1.00 97.81 181 GLU A C 1
ATOM 1510 O O . GLU A 1 181 ? -14.665 -6.142 4.585 1.00 97.81 181 GLU A O 1
ATOM 1515 N N . PHE A 1 182 ? -14.577 -7.719 2.998 1.00 98.38 182 PHE A N 1
ATOM 1516 C CA . PHE A 1 182 ? -13.372 -7.192 2.362 1.00 98.38 182 PHE A CA 1
ATOM 1517 C C . PHE A 1 182 ? -13.731 -6.574 1.018 1.00 98.38 182 PHE A C 1
ATOM 1519 O O . PHE A 1 182 ? -14.268 -7.263 0.151 1.00 98.38 182 PHE A O 1
ATOM 1526 N N . ILE A 1 183 ? -13.381 -5.304 0.835 1.00 98.50 183 ILE A N 1
ATOM 1527 C CA . ILE A 1 183 ? -13.619 -4.566 -0.406 1.00 98.50 183 ILE A CA 1
ATOM 1528 C C . ILE A 1 183 ? -12.298 -4.404 -1.147 1.00 98.50 183 ILE A C 1
ATOM 1530 O O . ILE A 1 183 ? -11.324 -3.913 -0.578 1.00 98.50 183 ILE A O 1
ATOM 1534 N N . ASP A 1 184 ? -12.283 -4.804 -2.418 1.00 98.50 184 ASP A N 1
ATOM 1535 C CA . ASP A 1 184 ? -11.157 -4.572 -3.322 1.00 98.50 184 ASP A CA 1
ATOM 1536 C C . ASP A 1 184 ? -11.055 -3.090 -3.693 1.00 98.50 184 ASP A C 1
ATOM 1538 O O . ASP A 1 184 ? -12.008 -2.503 -4.209 1.00 98.50 184 ASP A O 1
ATOM 1542 N N . LEU A 1 185 ? -9.872 -2.516 -3.488 1.00 98.50 185 LEU A N 1
ATOM 1543 C CA . LEU A 1 185 ? -9.505 -1.185 -3.956 1.00 98.50 185 LEU A CA 1
ATOM 1544 C C . LEU A 1 185 ? -9.127 -1.227 -5.441 1.00 98.50 185 LEU A C 1
ATOM 1546 O O . LEU A 1 185 ? -8.414 -2.129 -5.896 1.00 98.50 185 LEU A O 1
ATOM 1550 N N . LYS A 1 186 ? -9.573 -0.223 -6.195 1.00 97.81 186 LYS A N 1
ATOM 1551 C CA . LYS A 1 186 ? -9.355 -0.097 -7.646 1.00 97.81 186 LYS A CA 1
ATOM 1552 C C . LYS A 1 186 ? -8.286 0.931 -7.997 1.00 97.81 186 LYS A C 1
ATOM 1554 O O . LYS A 1 186 ? -7.667 0.822 -9.052 1.00 97.81 186 LYS A O 1
ATOM 1559 N N . SER A 1 187 ? -8.099 1.929 -7.142 1.00 97.38 187 SER A N 1
ATOM 1560 C CA . SER A 1 187 ? -7.125 3.012 -7.311 1.00 97.38 187 SER A CA 1
ATOM 1561 C C . SER A 1 187 ? -5.645 2.606 -7.223 1.00 97.38 187 SER A C 1
ATOM 1563 O O . SER A 1 187 ? -4.840 3.291 -7.859 1.00 97.38 187 SER A O 1
ATOM 1565 N N . PRO A 1 188 ? -5.234 1.520 -6.530 1.00 98.00 188 PRO A N 1
ATOM 1566 C CA . PRO A 1 188 ? -3.832 1.115 -6.513 1.00 98.00 188 PRO A CA 1
ATOM 1567 C C . PRO A 1 188 ? -3.309 0.747 -7.902 1.00 98.00 188 PRO A C 1
ATOM 1569 O O . PRO A 1 188 ? -3.873 -0.097 -8.606 1.00 98.00 188 PRO A O 1
ATOM 1572 N N . ILE A 1 189 ? -2.174 1.328 -8.276 1.00 97.50 189 ILE A N 1
ATOM 1573 C CA . ILE A 1 189 ? -1.531 1.115 -9.568 1.00 97.50 189 ILE A CA 1
ATOM 1574 C C . ILE A 1 189 ? -0.721 -0.175 -9.494 1.00 97.50 189 ILE A C 1
ATOM 1576 O O . ILE A 1 189 ? 0.246 -0.296 -8.738 1.00 97.50 189 ILE A O 1
ATOM 1580 N N . LYS A 1 190 ? -1.117 -1.160 -10.303 1.00 95.88 190 LYS A N 1
ATOM 1581 C CA . LYS A 1 190 ? -0.494 -2.488 -10.317 1.00 95.88 190 LYS A CA 1
ATOM 1582 C C . LYS A 1 190 ? 0.988 -2.419 -10.675 1.00 95.88 190 LYS A C 1
ATOM 1584 O O . LYS A 1 190 ? 1.395 -1.680 -11.575 1.00 95.88 190 LYS A O 1
ATOM 1589 N N . MET A 1 191 ? 1.771 -3.246 -9.991 1.00 96.06 191 MET A N 1
ATOM 1590 C CA . MET A 1 191 ? 3.169 -3.503 -10.312 1.00 96.06 191 MET A CA 1
ATOM 1591 C C . MET A 1 191 ? 3.289 -4.730 -11.222 1.00 96.06 191 MET A C 1
ATOM 1593 O O . MET A 1 191 ? 2.541 -5.694 -11.081 1.00 96.06 191 MET A O 1
ATOM 1597 N N . LEU A 1 192 ? 4.219 -4.690 -12.175 1.00 95.06 192 LEU A N 1
ATOM 1598 C CA . LEU A 1 192 ? 4.474 -5.789 -13.099 1.00 95.06 192 LEU A CA 1
ATOM 1599 C C . LEU A 1 192 ? 5.972 -5.963 -13.341 1.00 95.06 192 LEU A C 1
ATOM 1601 O O . LEU A 1 192 ? 6.660 -5.026 -13.751 1.00 95.06 192 LEU A O 1
ATOM 1605 N N . ASP A 1 193 ? 6.447 -7.188 -13.144 1.00 95.75 193 ASP A N 1
ATOM 1606 C CA . ASP A 1 193 ? 7.745 -7.632 -13.640 1.00 95.75 193 ASP A CA 1
ATOM 1607 C C . ASP A 1 193 ? 7.602 -8.108 -15.087 1.00 95.75 193 ASP A C 1
ATOM 1609 O O . ASP A 1 193 ? 6.788 -8.983 -15.386 1.00 95.75 193 ASP A O 1
ATOM 1613 N N . VAL A 1 194 ? 8.405 -7.540 -15.985 1.00 95.88 194 VAL A N 1
ATOM 1614 C CA . VAL A 1 194 ? 8.425 -7.902 -17.406 1.00 95.88 194 VAL A CA 1
ATOM 1615 C C . VAL A 1 194 ? 9.799 -8.451 -17.742 1.00 95.88 194 VAL A C 1
ATOM 1617 O O . VAL A 1 194 ? 10.793 -7.728 -17.675 1.00 95.88 194 VAL A O 1
ATOM 1620 N N . LEU A 1 195 ? 9.860 -9.726 -18.124 1.00 96.56 195 LEU A N 1
ATOM 1621 C CA . LEU A 1 195 ? 11.059 -10.297 -18.726 1.00 96.56 195 LEU A CA 1
ATOM 1622 C C . LEU A 1 195 ? 11.206 -9.723 -20.138 1.00 96.56 195 LEU A C 1
ATOM 1624 O O . LEU A 1 195 ? 10.503 -10.141 -21.053 1.00 96.56 195 LEU A O 1
ATOM 1628 N N . TYR A 1 196 ? 12.087 -8.739 -20.296 1.00 96.38 196 TYR A N 1
ATOM 1629 C CA . TYR A 1 196 ? 12.201 -7.999 -21.546 1.00 96.38 196 TYR A CA 1
ATOM 1630 C C . TYR A 1 196 ? 13.159 -8.697 -22.512 1.00 96.38 196 TYR A C 1
ATOM 1632 O O . TYR A 1 196 ? 14.324 -8.923 -22.183 1.00 96.38 196 TYR A O 1
ATOM 1640 N N . ASN A 1 197 ? 12.692 -8.957 -23.731 1.00 94.81 197 ASN A N 1
ATOM 1641 C CA . ASN A 1 197 ? 13.497 -9.381 -24.879 1.00 94.81 197 ASN A CA 1
ATOM 1642 C C . ASN A 1 197 ? 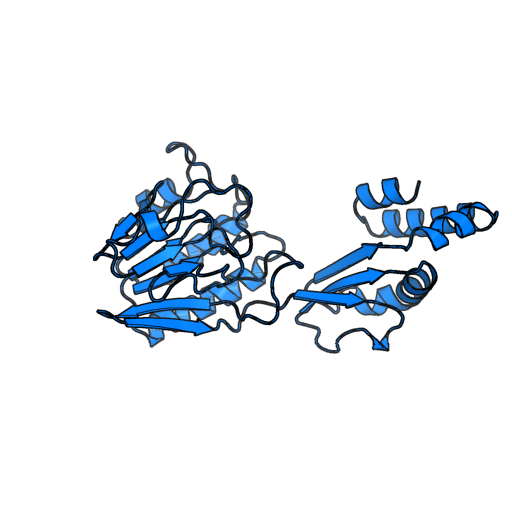13.277 -8.460 -26.088 1.00 94.81 197 ASN A C 1
ATOM 1644 O O . ASN A 1 197 ? 14.210 -8.182 -26.849 1.00 94.81 197 ASN A O 1
ATOM 1648 N N . SER A 1 198 ? 12.053 -7.958 -26.247 1.00 95.81 198 SER A N 1
ATOM 1649 C CA . SER A 1 198 ? 11.622 -7.088 -27.336 1.00 95.81 198 SER A CA 1
ATOM 1650 C C . SER A 1 198 ? 10.518 -6.123 -26.893 1.00 95.81 198 SER A C 1
ATOM 1652 O O . SER A 1 198 ? 9.908 -6.283 -25.840 1.00 95.81 198 SER A O 1
ATOM 1654 N N . GLU A 1 199 ? 10.218 -5.128 -27.730 1.00 95.69 199 GLU A N 1
ATOM 1655 C CA . GLU A 1 199 ? 9.153 -4.148 -27.471 1.00 95.69 199 GLU A CA 1
ATOM 1656 C C . GLU A 1 199 ? 7.763 -4.797 -27.320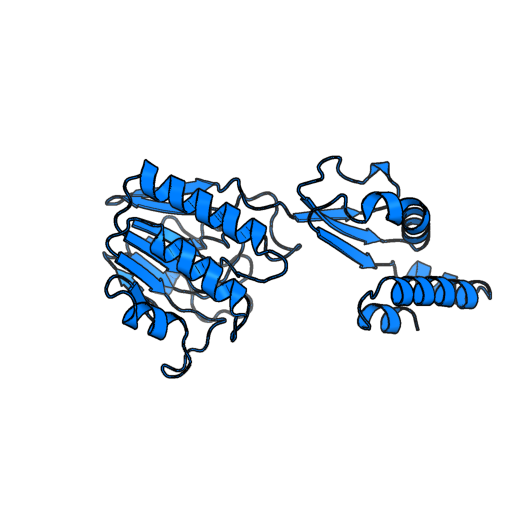 1.00 95.69 199 GLU A C 1
ATOM 1658 O O . GLU A 1 199 ? 6.918 -4.268 -26.603 1.00 95.69 199 GLU A O 1
ATOM 1663 N N . ASN A 1 200 ? 7.546 -5.974 -27.920 1.00 96.44 200 ASN A N 1
ATOM 1664 C CA . ASN A 1 200 ? 6.290 -6.725 -27.823 1.00 96.44 200 ASN A CA 1
ATOM 1665 C C . ASN A 1 200 ? 6.025 -7.298 -26.422 1.00 96.44 200 ASN A C 1
ATOM 1667 O O . ASN A 1 200 ? 4.889 -7.662 -26.128 1.00 96.44 200 ASN A O 1
ATOM 1671 N N . ASP A 1 201 ? 7.046 -7.377 -25.563 1.00 96.56 201 ASP A N 1
ATOM 1672 C CA . ASP A 1 201 ? 6.891 -7.849 -24.182 1.00 96.56 201 ASP A CA 1
ATOM 1673 C C . ASP A 1 201 ? 6.304 -6.759 -23.268 1.00 96.56 201 ASP A C 1
ATOM 1675 O O . ASP A 1 201 ? 5.882 -7.036 -22.143 1.00 96.56 201 ASP A O 1
ATOM 1679 N N . LEU A 1 202 ? 6.296 -5.501 -23.724 1.00 96.44 202 LEU A N 1
ATOM 1680 C CA . LEU A 1 202 ? 5.827 -4.372 -22.932 1.00 96.44 202 LEU A CA 1
ATOM 1681 C C . LEU A 1 202 ? 4.293 -4.340 -22.878 1.00 96.44 202 LEU A C 1
ATOM 1683 O O . LEU A 1 202 ? 3.631 -4.443 -23.914 1.00 96.44 202 LEU A O 1
ATOM 1687 N N . PRO A 1 203 ? 3.699 -4.125 -21.691 1.00 95.94 203 PRO A N 1
ATOM 1688 C CA . PRO A 1 203 ? 2.257 -3.988 -21.581 1.00 95.94 203 PRO A CA 1
ATOM 1689 C C . PRO A 1 203 ? 1.780 -2.709 -22.277 1.00 95.94 203 PRO A C 1
ATOM 1691 O O . PRO A 1 203 ? 2.416 -1.658 -22.199 1.00 95.94 203 PRO A O 1
ATOM 1694 N N . SER A 1 204 ? 0.602 -2.780 -22.895 1.00 95.69 204 SER A N 1
ATOM 1695 C CA . SER A 1 204 ? -0.042 -1.643 -23.565 1.00 95.69 204 SER A CA 1
ATOM 1696 C C . SER A 1 204 ? -0.761 -0.680 -22.612 1.00 95.69 204 SER A C 1
ATOM 1698 O O . SER A 1 204 ? -1.360 0.295 -23.060 1.00 95.69 204 SER A O 1
ATOM 1700 N N . ASN A 1 205 ? -0.783 -0.973 -21.310 1.00 95.06 205 ASN A N 1
ATOM 1701 C CA . ASN A 1 205 ? -1.398 -0.118 -20.300 1.00 95.06 205 ASN A CA 1
ATOM 1702 C C . ASN A 1 205 ? -0.332 0.790 -19.672 1.00 95.06 205 ASN A C 1
ATOM 1704 O O . ASN A 1 205 ? 0.569 0.308 -18.986 1.00 95.06 205 ASN A O 1
ATOM 1708 N N . SER A 1 206 ? -0.463 2.100 -19.881 1.00 94.31 206 SER A N 1
ATOM 1709 C CA . SER A 1 206 ? 0.409 3.127 -19.298 1.00 94.31 206 SER A CA 1
ATOM 1710 C C . SER A 1 206 ? 0.220 3.296 -17.787 1.00 94.31 206 SER A C 1
ATOM 1712 O O . SER A 1 206 ? 1.152 3.686 -17.083 1.00 94.31 206 SER A O 1
ATOM 1714 N N . ASN A 1 207 ? -0.954 2.957 -17.246 1.00 95.38 207 ASN A N 1
ATOM 1715 C CA . ASN A 1 207 ? -1.238 3.052 -15.815 1.00 95.38 207 ASN A CA 1
ATOM 1716 C C . ASN A 1 207 ? -0.740 1.811 -15.053 1.00 95.38 207 ASN A C 1
ATOM 1718 O O . ASN A 1 207 ? -1.515 1.084 -14.430 1.00 95.38 207 ASN A O 1
ATOM 1722 N N . LEU A 1 208 ? 0.562 1.543 -15.161 1.00 96.19 208 LEU A N 1
ATOM 1723 C CA . LEU A 1 208 ? 1.268 0.453 -14.492 1.00 96.19 208 LEU A CA 1
ATOM 1724 C C . LEU A 1 208 ? 2.601 0.944 -13.929 1.00 96.19 208 LEU A C 1
ATOM 1726 O O . LEU A 1 208 ? 3.241 1.844 -14.478 1.00 96.19 208 LEU A O 1
ATOM 1730 N N . LYS A 1 209 ? 3.055 0.287 -12.864 1.00 96.06 209 LYS A N 1
ATOM 1731 C CA . LYS A 1 209 ? 4.437 0.348 -12.391 1.00 96.06 209 LYS A CA 1
ATOM 1732 C C . LYS A 1 209 ? 5.176 -0.855 -12.967 1.00 96.06 209 LYS A C 1
ATOM 1734 O O . LYS A 1 209 ? 4.900 -1.989 -12.597 1.00 96.06 209 LYS A O 1
ATOM 1739 N N . VAL A 1 210 ? 6.103 -0.637 -13.887 1.00 95.81 210 VAL A N 1
ATOM 1740 C CA . VAL A 1 210 ? 6.794 -1.707 -14.615 1.00 95.81 210 VAL A CA 1
ATOM 1741 C C . VAL A 1 210 ? 8.238 -1.823 -14.142 1.00 95.81 210 VAL A C 1
ATOM 1743 O O . VAL A 1 210 ? 8.942 -0.821 -14.026 1.00 95.81 210 VAL A O 1
ATOM 1746 N N . ARG A 1 211 ? 8.706 -3.049 -13.899 1.00 95.44 211 ARG A N 1
ATOM 1747 C CA . ARG A 1 211 ? 10.123 -3.367 -13.718 1.00 95.44 211 ARG A CA 1
ATOM 1748 C C . ARG A 1 211 ? 10.566 -4.294 -14.841 1.00 95.44 211 ARG A C 1
ATOM 1750 O O . ARG A 1 211 ? 10.151 -5.447 -14.911 1.00 95.44 211 ARG A O 1
ATOM 1757 N N . LEU A 1 212 ? 11.420 -3.777 -15.716 1.00 95.31 212 LEU A N 1
ATOM 1758 C CA . LEU A 1 212 ? 12.023 -4.556 -16.792 1.00 95.31 212 LEU A CA 1
ATOM 1759 C C . LEU A 1 212 ? 13.153 -5.405 -16.222 1.00 95.31 212 LEU A C 1
ATOM 1761 O O . LEU A 1 212 ? 14.066 -4.875 -15.589 1.00 95.31 212 LEU A O 1
ATOM 1765 N N . ILE A 1 213 ? 13.086 -6.711 -16.449 1.00 94.94 213 ILE A N 1
ATOM 1766 C CA . ILE A 1 213 ? 14.099 -7.681 -16.049 1.00 94.94 213 ILE A CA 1
ATOM 1767 C C . ILE A 1 213 ? 14.862 -8.108 -17.297 1.00 94.94 213 ILE A C 1
ATOM 1769 O O . ILE A 1 213 ? 14.284 -8.675 -18.222 1.00 94.94 213 ILE A O 1
ATOM 1773 N N . PHE A 1 214 ? 16.167 -7.857 -17.303 1.00 92.44 214 PHE A N 1
ATOM 1774 C CA . PHE A 1 214 ? 17.061 -8.230 -18.393 1.00 92.44 214 PHE A CA 1
ATOM 1775 C C . PHE A 1 214 ? 17.863 -9.468 -18.004 1.00 92.44 214 PHE A C 1
ATOM 1777 O O . PHE A 1 214 ? 18.697 -9.400 -17.102 1.00 92.44 214 PHE A O 1
ATOM 1784 N N . LYS A 1 215 ? 17.618 -10.584 -18.699 1.00 91.75 215 LYS A N 1
ATOM 1785 C CA . LYS A 1 215 ? 18.373 -11.841 -18.535 1.00 91.75 215 LYS A CA 1
ATOM 1786 C C . LYS A 1 215 ? 19.573 -11.963 -19.467 1.00 91.75 215 LYS A C 1
ATOM 1788 O O . LYS A 1 215 ? 20.447 -12.781 -19.209 1.00 91.75 215 LYS A O 1
ATOM 1793 N N . SER A 1 216 ? 19.624 -11.129 -20.507 1.00 88.12 216 SER A N 1
ATOM 1794 C CA . SER A 1 216 ? 20.758 -11.058 -21.422 1.00 88.12 216 SER A CA 1
ATOM 1795 C C . SER A 1 216 ? 21.173 -9.623 -21.715 1.00 88.12 216 SER A C 1
ATOM 1797 O O . SER A 1 216 ? 20.353 -8.693 -21.679 1.00 88.12 216 SER A O 1
ATOM 1799 N N . TYR A 1 217 ? 22.440 -9.450 -22.082 1.00 83.75 217 TYR A N 1
ATOM 1800 C CA . TYR A 1 217 ? 22.951 -8.160 -22.545 1.00 83.75 217 TYR A CA 1
ATOM 1801 C C . TYR A 1 217 ? 22.271 -7.703 -23.847 1.00 83.75 217 TYR A C 1
ATOM 1803 O O . TYR A 1 217 ? 21.974 -6.521 -24.031 1.00 83.75 217 TYR A O 1
ATOM 1811 N N . SER A 1 218 ? 21.955 -8.650 -24.736 1.00 87.75 218 SER A N 1
ATOM 1812 C CA . SER A 1 218 ? 21.278 -8.362 -26.006 1.00 87.75 218 SER A CA 1
ATOM 1813 C C . SER A 1 218 ? 19.902 -7.715 -25.800 1.00 87.75 218 SER A C 1
ATOM 1815 O O . SER A 1 218 ? 19.573 -6.727 -26.462 1.00 87.75 218 SER A O 1
ATOM 1817 N N . SER A 1 219 ? 19.138 -8.194 -24.814 1.00 91.38 219 SER A N 1
ATOM 1818 C CA . SER A 1 219 ? 17.847 -7.621 -24.438 1.00 91.38 219 SER A CA 1
ATOM 1819 C C . SER A 1 219 ? 17.987 -6.189 -23.917 1.00 91.38 219 SER A C 1
ATOM 1821 O O . SER A 1 219 ? 17.183 -5.323 -24.267 1.00 91.38 219 SER A O 1
ATOM 1823 N N . LEU A 1 220 ? 19.028 -5.909 -23.124 1.00 88.12 220 LEU A N 1
ATOM 1824 C CA . LEU A 1 220 ? 19.307 -4.558 -22.629 1.00 88.12 220 LEU A CA 1
ATOM 1825 C C . LEU A 1 220 ? 19.635 -3.599 -23.780 1.00 88.12 220 LEU A C 1
ATOM 1827 O O . LEU A 1 220 ? 19.080 -2.503 -23.844 1.00 88.12 220 LEU A O 1
ATOM 1831 N N . LEU A 1 221 ? 20.472 -4.019 -24.732 1.00 84.56 221 LEU A N 1
ATOM 1832 C CA . LEU A 1 221 ? 20.777 -3.220 -25.923 1.00 84.56 221 LEU A CA 1
ATOM 1833 C C . LEU A 1 221 ? 19.534 -2.935 -26.771 1.00 84.56 221 LEU A C 1
ATOM 1835 O O . LEU A 1 221 ? 19.369 -1.821 -27.274 1.00 84.56 221 LEU A O 1
ATOM 1839 N N . ASN A 1 222 ? 18.649 -3.920 -26.928 1.00 89.94 222 ASN A N 1
ATOM 1840 C CA . ASN A 1 222 ? 17.384 -3.722 -27.630 1.00 89.94 222 ASN A CA 1
ATOM 1841 C C . ASN A 1 222 ? 16.510 -2.684 -26.924 1.00 89.94 222 ASN A C 1
ATOM 1843 O O . ASN A 1 222 ? 15.940 -1.820 -27.586 1.00 89.94 222 ASN A O 1
ATOM 1847 N N . TRP A 1 223 ? 16.444 -2.724 -25.592 1.00 92.62 223 TRP A N 1
ATOM 1848 C CA . TRP A 1 223 ? 15.735 -1.716 -24.810 1.00 92.62 223 TRP A CA 1
ATOM 1849 C C . TRP A 1 223 ? 16.321 -0.316 -24.990 1.00 92.62 223 TRP A C 1
ATOM 1851 O O . TRP A 1 223 ? 15.569 0.626 -25.225 1.00 92.62 223 TRP A O 1
ATOM 1861 N N . LEU A 1 224 ? 17.647 -0.156 -24.943 1.00 88.50 224 LEU A N 1
ATOM 1862 C CA . LEU A 1 224 ? 18.278 1.163 -25.068 1.00 88.50 224 LEU A CA 1
ATOM 1863 C C . LEU A 1 224 ? 17.877 1.882 -26.366 1.00 88.50 224 LEU A C 1
ATOM 1865 O O . LEU A 1 224 ? 17.628 3.089 -26.332 1.00 88.50 224 LEU A O 1
ATOM 1869 N N . LYS A 1 225 ? 17.706 1.141 -27.471 1.00 90.62 225 LYS A N 1
ATOM 1870 C CA . LYS A 1 225 ? 17.257 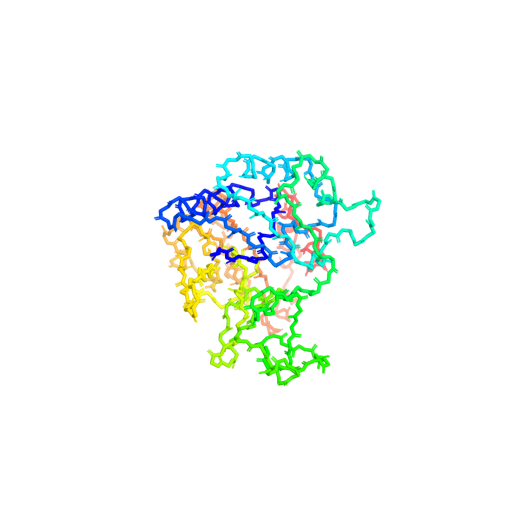1.679 -28.769 1.00 90.62 225 LYS A CA 1
ATOM 1871 C C . LYS A 1 225 ? 15.844 2.273 -28.732 1.00 90.62 225 LYS A C 1
ATOM 1873 O O . LYS A 1 225 ? 15.569 3.200 -29.488 1.00 90.62 225 LYS A O 1
ATOM 1878 N N . VAL A 1 226 ? 14.963 1.761 -27.871 1.00 92.81 226 VAL A N 1
ATOM 1879 C CA . VAL A 1 226 ? 13.546 2.170 -27.793 1.00 92.81 226 VAL A CA 1
ATOM 1880 C C . VAL A 1 226 ? 13.191 2.921 -26.506 1.00 92.81 226 VAL A C 1
ATOM 1882 O O . VAL A 1 226 ? 12.125 3.522 -26.421 1.00 92.81 226 VAL A O 1
ATOM 1885 N N . SER A 1 227 ? 14.085 2.952 -25.516 1.00 89.88 227 SER A N 1
ATOM 1886 C CA . SER A 1 227 ? 13.824 3.457 -24.159 1.00 89.88 227 SER A CA 1
ATOM 1887 C C . SER A 1 227 ? 13.269 4.886 -24.112 1.00 89.88 227 SER A C 1
ATOM 1889 O O . SER A 1 227 ? 12.372 5.176 -23.321 1.00 89.88 227 SER A O 1
ATOM 1891 N N . ASN A 1 228 ? 13.726 5.768 -25.009 1.00 86.75 228 ASN A N 1
ATOM 1892 C CA . ASN A 1 228 ? 13.238 7.147 -25.104 1.00 86.75 228 ASN A CA 1
ATOM 1893 C C . ASN A 1 228 ? 11.724 7.231 -25.355 1.00 86.75 228 ASN A C 1
ATOM 1895 O O . ASN A 1 228 ? 11.078 8.127 -24.818 1.00 86.75 228 ASN A O 1
ATOM 1899 N N . LYS A 1 229 ? 11.147 6.289 -26.117 1.00 92.25 229 LYS A N 1
ATOM 1900 C CA . LYS A 1 229 ? 9.699 6.222 -26.380 1.00 92.25 229 LYS A CA 1
ATOM 1901 C C . LYS A 1 229 ? 8.896 5.979 -25.099 1.00 92.25 229 LYS A C 1
ATOM 1903 O O . LYS A 1 229 ? 7.764 6.437 -24.984 1.00 92.25 229 LYS A O 1
ATOM 1908 N N . TYR A 1 230 ? 9.490 5.284 -24.132 1.00 91.50 230 TYR A N 1
ATOM 1909 C CA . TYR A 1 230 ? 8.816 4.792 -22.933 1.00 91.50 230 TYR A CA 1
ATOM 1910 C C . TYR A 1 230 ? 9.171 5.559 -21.656 1.00 91.50 230 TYR A C 1
ATOM 1912 O O . TYR A 1 230 ? 8.637 5.235 -20.596 1.00 91.50 230 TYR A O 1
ATOM 1920 N N . LYS A 1 231 ? 10.023 6.592 -21.742 1.00 83.56 231 LYS A N 1
ATOM 1921 C CA . LYS A 1 231 ? 10.538 7.343 -20.583 1.00 83.56 231 LYS A CA 1
ATOM 1922 C C . LYS A 1 231 ? 9.442 7.826 -19.621 1.00 83.56 231 LYS A C 1
ATOM 1924 O O . LYS A 1 231 ? 9.638 7.756 -18.417 1.00 83.56 231 LYS A O 1
ATOM 1929 N N . ASN A 1 232 ? 8.299 8.256 -20.157 1.00 87.88 232 ASN A N 1
ATOM 1930 C CA . ASN A 1 232 ? 7.144 8.743 -19.389 1.00 87.88 232 ASN A CA 1
ATOM 1931 C C . ASN A 1 232 ? 5.860 7.963 -19.715 1.00 87.88 232 ASN A C 1
ATOM 1933 O O . ASN A 1 232 ? 4.760 8.482 -19.546 1.00 87.88 232 ASN A O 1
ATOM 1937 N N . TYR A 1 233 ? 5.990 6.763 -20.286 1.00 93.56 233 TYR A N 1
ATOM 1938 C CA . TYR A 1 233 ? 4.825 5.986 -20.703 1.00 93.56 233 TYR A CA 1
ATOM 1939 C C . TYR A 1 233 ? 4.168 5.275 -19.520 1.00 93.56 233 TYR A C 1
ATOM 1941 O O . TYR A 1 233 ? 2.949 5.264 -19.420 1.00 93.56 233 TYR A O 1
ATOM 1949 N N . PHE A 1 234 ? 4.970 4.701 -18.624 1.00 94.38 234 PHE A N 1
ATOM 1950 C CA . PHE A 1 234 ? 4.487 4.032 -17.418 1.00 94.38 234 PHE A CA 1
ATOM 1951 C C . PHE A 1 234 ? 4.461 4.991 -16.230 1.00 94.38 234 PHE A C 1
ATOM 1953 O O . PHE A 1 234 ? 5.276 5.911 -16.165 1.00 94.38 234 PHE A O 1
ATOM 1960 N N . HIS A 1 235 ? 3.587 4.733 -15.254 1.00 92.75 235 HIS A N 1
ATOM 1961 C CA . HIS A 1 235 ? 3.568 5.484 -13.994 1.00 92.75 235 HIS A CA 1
ATOM 1962 C C . HIS A 1 235 ? 4.918 5.401 -13.267 1.00 92.75 235 HIS A C 1
ATOM 1964 O O . HIS A 1 235 ? 5.433 6.381 -12.738 1.00 92.75 235 HIS A O 1
ATOM 1970 N N . THR A 1 236 ? 5.524 4.216 -13.271 1.00 92.69 236 THR A N 1
ATOM 1971 C CA . THR A 1 236 ? 6.899 4.022 -12.817 1.00 92.69 236 THR A CA 1
ATOM 1972 C C . THR A 1 236 ? 7.570 3.019 -13.730 1.00 92.69 236 THR A C 1
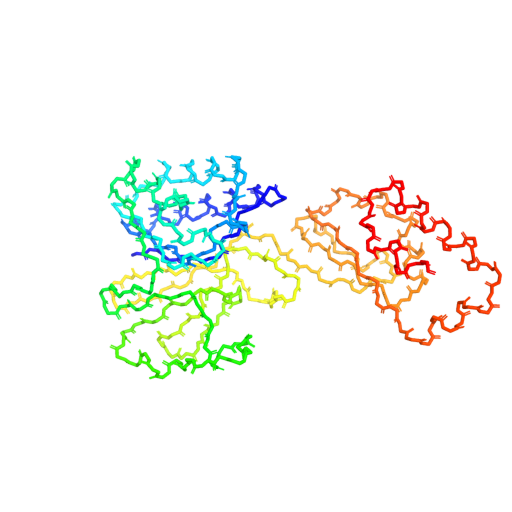ATOM 1974 O O . THR A 1 236 ? 6.979 1.992 -14.056 1.00 92.69 236 THR A O 1
ATOM 1977 N N . LEU A 1 237 ? 8.819 3.283 -14.103 1.00 92.25 237 LEU A N 1
ATOM 1978 C CA . LEU A 1 237 ? 9.640 2.356 -14.864 1.00 92.25 237 LEU A CA 1
ATOM 1979 C C . LEU A 1 237 ? 10.953 2.101 -14.124 1.00 92.25 237 LEU A C 1
ATOM 1981 O O . LEU A 1 237 ? 11.758 3.010 -13.936 1.00 92.25 237 LEU A O 1
ATOM 1985 N N . LYS A 1 238 ? 11.168 0.856 -13.699 1.00 90.94 238 LYS A N 1
ATOM 1986 C CA . LYS A 1 238 ? 12.407 0.391 -13.064 1.00 90.94 238 LYS A CA 1
ATOM 1987 C C . LYS A 1 238 ? 13.109 -0.622 -13.962 1.00 90.94 238 LYS A C 1
ATOM 1989 O O . LYS A 1 238 ? 12.484 -1.308 -14.766 1.00 90.94 238 LYS A O 1
ATOM 1994 N N . ILE A 1 239 ? 14.421 -0.730 -13.801 1.00 90.88 239 ILE A N 1
ATOM 1995 C CA . ILE A 1 239 ? 15.265 -1.686 -14.520 1.00 90.88 239 ILE A CA 1
ATOM 1996 C C . ILE A 1 239 ? 15.934 -2.604 -13.496 1.00 90.88 239 ILE A C 1
ATOM 1998 O O . ILE A 1 239 ? 16.462 -2.135 -12.489 1.00 90.88 239 ILE A O 1
ATOM 2002 N N . LYS A 1 240 ? 15.913 -3.910 -13.763 1.00 89.94 240 LYS A N 1
ATOM 2003 C CA . LYS A 1 240 ? 16.651 -4.944 -13.039 1.00 89.94 240 LYS A CA 1
ATOM 2004 C C . LYS A 1 240 ? 17.505 -5.721 -14.039 1.00 89.94 240 LYS A C 1
ATOM 2006 O O . LYS A 1 240 ? 16.981 -6.347 -14.955 1.00 89.94 240 LYS A O 1
ATOM 2011 N N . ILE A 1 241 ? 18.817 -5.682 -13.850 1.00 88.12 241 ILE A N 1
ATOM 2012 C CA . ILE A 1 241 ? 19.768 -6.500 -14.605 1.00 88.12 241 ILE A CA 1
ATOM 2013 C C . ILE A 1 241 ? 19.982 -7.792 -13.818 1.00 88.12 241 ILE A C 1
ATOM 2015 O O . ILE A 1 241 ? 20.284 -7.741 -12.628 1.00 88.12 241 ILE A O 1
ATOM 2019 N N . ASP A 1 242 ? 19.765 -8.931 -14.465 1.00 88.44 242 ASP A N 1
ATOM 2020 C CA . ASP A 1 242 ? 19.816 -10.261 -13.854 1.00 88.44 242 ASP A CA 1
ATOM 2021 C C . ASP A 1 242 ? 20.409 -11.259 -14.860 1.00 88.44 242 ASP A C 1
ATOM 2023 O O . ASP A 1 242 ? 19.776 -12.245 -15.241 1.00 88.44 242 ASP A O 1
ATOM 2027 N N . PHE A 1 243 ? 21.594 -10.920 -15.380 1.00 84.12 243 PHE A N 1
ATOM 2028 C CA . PHE A 1 243 ? 22.291 -11.719 -16.384 1.00 84.12 243 PHE A CA 1
ATOM 2029 C C . PHE A 1 243 ? 22.674 -13.089 -15.826 1.00 84.12 243 PHE A C 1
ATOM 2031 O O . PHE A 1 243 ? 23.156 -13.205 -14.700 1.00 84.12 243 PHE A O 1
ATOM 2038 N N . GLU A 1 244 ? 22.499 -14.133 -16.630 1.00 75.88 244 GLU A N 1
ATOM 2039 C CA . GLU A 1 244 ? 22.978 -15.464 -16.268 1.00 75.88 244 GLU A CA 1
ATOM 2040 C C . GLU A 1 244 ? 24.521 -15.494 -16.265 1.00 75.88 244 GLU A C 1
ATOM 2042 O O . GLU A 1 244 ? 25.168 -14.934 -17.152 1.00 75.88 244 GLU A O 1
ATOM 2047 N N . ASN A 1 245 ? 25.131 -16.177 -15.285 1.00 62.53 245 ASN A N 1
ATOM 2048 C CA . ASN A 1 245 ? 26.591 -16.216 -15.064 1.00 62.53 245 ASN A CA 1
ATOM 2049 C C . ASN A 1 245 ? 27.424 -16.588 -16.314 1.00 62.53 245 ASN A C 1
ATOM 2051 O O . ASN A 1 245 ? 28.586 -16.203 -16.421 1.00 62.53 245 ASN A O 1
ATOM 2055 N N . LEU A 1 246 ? 26.839 -17.330 -17.259 1.00 56.66 246 LEU A N 1
ATOM 2056 C CA . LEU A 1 246 ? 27.469 -17.753 -18.516 1.00 56.66 246 LEU A CA 1
ATOM 2057 C C . LEU A 1 246 ? 27.670 -16.617 -19.537 1.00 56.66 246 LEU A C 1
ATOM 2059 O O . LEU A 1 246 ? 28.499 -16.762 -20.435 1.00 56.66 246 LEU A O 1
ATOM 2063 N N . GLU A 1 247 ? 26.933 -15.507 -19.443 1.00 55.16 247 GLU A N 1
ATOM 2064 C CA . GLU A 1 247 ? 27.115 -14.365 -20.352 1.00 55.16 247 GLU A CA 1
ATOM 2065 C C . GLU A 1 247 ? 28.224 -13.414 -19.887 1.00 55.16 247 GLU A C 1
ATOM 2067 O O . GLU A 1 247 ? 28.938 -12.851 -20.718 1.00 55.16 247 GLU A O 1
ATOM 2072 N N . ILE A 1 248 ? 28.422 -13.276 -18.573 1.00 54.03 248 ILE A N 1
ATOM 2073 C CA . ILE A 1 248 ? 29.443 -12.388 -17.997 1.00 54.03 248 ILE A CA 1
ATOM 2074 C C . ILE A 1 248 ? 30.854 -12.847 -18.397 1.00 54.03 248 ILE A C 1
ATOM 2076 O O . ILE A 1 248 ? 31.691 -12.023 -18.765 1.00 54.03 248 ILE A O 1
ATOM 2080 N N . SER A 1 249 ? 31.107 -14.159 -18.411 1.00 54.25 249 SER A N 1
ATOM 2081 C CA . SER A 1 249 ? 32.398 -14.722 -18.827 1.00 54.25 249 SER A CA 1
ATOM 2082 C C . SER A 1 249 ? 32.697 -14.499 -20.314 1.00 54.25 249 SER A C 1
ATOM 2084 O O . SER A 1 249 ? 33.833 -14.204 -20.670 1.00 54.25 249 SER A O 1
ATOM 2086 N N . LYS A 1 250 ? 31.680 -14.551 -21.186 1.00 55.34 250 LYS A N 1
ATOM 2087 C CA . LYS A 1 250 ? 31.833 -14.270 -22.627 1.00 55.34 250 LYS A CA 1
ATOM 2088 C C . LYS A 1 250 ? 32.049 -12.787 -22.930 1.00 55.34 250 LYS A C 1
ATOM 2090 O O . LYS A 1 250 ? 32.693 -12.451 -23.923 1.00 55.34 250 LYS A O 1
ATOM 2095 N N . LEU A 1 251 ? 31.523 -11.892 -22.093 1.00 54.78 251 LEU A N 1
ATOM 2096 C CA . LEU A 1 251 ? 31.749 -10.451 -22.222 1.00 54.78 251 LEU A CA 1
ATOM 2097 C C . LEU A 1 251 ? 33.228 -10.102 -21.963 1.00 54.78 251 LEU A C 1
ATOM 2099 O O . LEU A 1 251 ? 33.824 -9.352 -22.732 1.00 54.78 251 LEU A O 1
ATOM 2103 N N . GLN A 1 252 ? 33.872 -10.719 -20.972 1.00 53.88 252 GLN A N 1
ATOM 2104 C CA . GLN A 1 252 ? 35.273 -10.432 -20.628 1.00 53.88 252 GLN A CA 1
ATOM 2105 C C . GLN A 1 252 ? 36.291 -10.744 -21.746 1.00 53.88 252 GLN A C 1
ATOM 2107 O O . GLN A 1 252 ? 37.383 -10.182 -21.749 1.00 53.88 252 GLN A O 1
ATOM 2112 N N . GLU A 1 253 ? 35.945 -11.575 -22.733 1.00 53.06 253 GLU A N 1
ATOM 2113 C CA . GLU A 1 253 ? 36.860 -11.971 -23.815 1.00 53.06 253 GLU A CA 1
ATOM 2114 C C . GLU A 1 253 ? 36.904 -10.996 -25.008 1.00 53.06 253 GLU A C 1
ATOM 2116 O O . GLU A 1 253 ? 37.752 -11.136 -25.893 1.00 53.06 253 GLU A O 1
ATOM 2121 N N . THR A 1 254 ? 36.038 -9.976 -25.069 1.00 54.44 254 THR A N 1
ATOM 2122 C CA . THR A 1 254 ? 35.986 -9.067 -26.229 1.00 54.44 254 THR A CA 1
ATOM 2123 C C . THR A 1 254 ? 36.373 -7.628 -25.875 1.00 54.44 254 THR A C 1
ATOM 2125 O O . THR A 1 254 ? 35.696 -6.968 -25.100 1.00 54.44 254 THR A O 1
ATOM 2128 N N . LYS A 1 255 ? 37.401 -7.066 -26.544 1.00 52.19 255 LYS A N 1
ATOM 2129 C CA . LYS A 1 255 ? 37.813 -5.632 -26.470 1.00 52.19 255 LYS A CA 1
ATOM 2130 C C . LYS A 1 255 ? 36.678 -4.619 -26.706 1.00 52.19 255 LYS A C 1
ATOM 2132 O O . LYS A 1 255 ? 36.814 -3.437 -26.422 1.00 52.19 255 LYS A O 1
ATOM 2137 N N . LYS A 1 256 ? 35.556 -5.080 -27.249 1.00 55.44 256 LYS A N 1
ATOM 2138 C CA . LYS A 1 256 ? 34.318 -4.321 -27.408 1.00 55.44 256 LYS A CA 1
ATOM 2139 C C . LYS A 1 256 ? 33.657 -3.969 -26.066 1.00 55.44 256 LYS A C 1
ATOM 2141 O O . LYS A 1 256 ? 32.949 -2.974 -25.991 1.00 55.44 256 LYS A O 1
ATOM 2146 N N . VAL A 1 257 ? 33.910 -4.735 -25.007 1.00 54.19 257 VAL A N 1
ATOM 2147 C CA . VAL A 1 257 ? 33.247 -4.558 -23.711 1.00 54.19 257 VAL A CA 1
ATOM 2148 C C . VAL A 1 257 ? 33.659 -3.288 -22.987 1.00 54.19 257 VAL A C 1
ATOM 2150 O O . VAL A 1 257 ? 32.786 -2.666 -22.404 1.00 54.19 257 VAL A O 1
ATOM 2153 N N . GLU A 1 258 ? 34.899 -2.810 -23.107 1.00 54.75 258 GLU A N 1
ATOM 2154 C CA . GLU A 1 258 ? 35.286 -1.518 -22.516 1.00 54.75 258 GLU A CA 1
ATOM 2155 C C . GLU A 1 258 ? 34.508 -0.347 -23.133 1.00 54.75 258 GLU A C 1
ATOM 2157 O O . GLU A 1 258 ? 33.996 0.502 -22.408 1.00 54.75 258 GLU A O 1
ATOM 2162 N N . SER A 1 259 ? 34.334 -0.321 -24.462 1.00 59.28 259 SER A N 1
ATOM 2163 C CA . SER A 1 259 ? 33.542 0.736 -25.112 1.00 59.28 259 SER A CA 1
ATOM 2164 C C . SER A 1 259 ? 32.057 0.635 -24.747 1.00 59.28 259 SER A C 1
ATOM 2166 O O . SER A 1 259 ? 31.391 1.655 -24.595 1.00 59.28 259 SER A O 1
ATOM 2168 N N . TYR A 1 260 ? 31.546 -0.584 -24.566 1.00 61.09 260 TYR A N 1
ATOM 2169 C CA . TYR A 1 260 ? 30.149 -0.849 -24.223 1.00 61.09 260 TYR A CA 1
ATOM 2170 C C . TYR A 1 260 ? 29.805 -0.573 -22.756 1.00 61.09 260 TYR A C 1
ATOM 2172 O O . TYR A 1 260 ? 28.749 -0.011 -22.466 1.00 61.09 260 TYR A O 1
ATOM 2180 N N . VAL A 1 261 ? 30.700 -0.931 -21.835 1.00 60.69 261 VAL A N 1
ATOM 2181 C CA . VAL A 1 261 ? 30.674 -0.535 -20.422 1.00 60.69 261 VAL A CA 1
ATOM 2182 C C . VAL A 1 261 ? 30.664 0.984 -20.340 1.00 60.69 261 VAL A C 1
ATOM 2184 O O . VAL A 1 261 ? 29.832 1.552 -19.638 1.00 60.69 261 VAL A O 1
ATOM 2187 N N . GLN A 1 262 ? 31.492 1.650 -21.147 1.00 61.28 262 GLN A N 1
ATOM 2188 C CA . GLN A 1 262 ? 31.545 3.102 -21.154 1.00 61.28 262 GLN A CA 1
ATOM 2189 C C . GLN A 1 262 ? 30.302 3.756 -21.768 1.00 61.28 262 GLN A C 1
ATOM 2191 O O . GLN A 1 262 ? 29.843 4.764 -21.243 1.00 61.28 262 GLN A O 1
ATOM 2196 N N . GLU A 1 263 ? 29.694 3.190 -22.814 1.00 63.78 263 GLU A N 1
ATOM 2197 C CA . GLU A 1 263 ? 28.401 3.665 -23.338 1.00 63.78 263 GLU A CA 1
ATOM 2198 C C . GLU A 1 263 ? 27.264 3.499 -22.325 1.00 63.78 263 GLU A C 1
ATOM 2200 O O . GLU A 1 263 ? 26.446 4.408 -22.162 1.00 63.78 263 GLU A O 1
ATOM 2205 N N . LEU A 1 264 ? 27.228 2.371 -21.612 1.00 63.66 264 LEU A N 1
ATOM 2206 C CA . LEU A 1 264 ? 26.234 2.118 -20.575 1.00 63.66 264 LEU A CA 1
ATOM 2207 C C . LEU A 1 264 ? 26.438 3.052 -19.374 1.00 63.66 264 LEU A C 1
ATOM 2209 O O . LEU A 1 264 ? 25.466 3.641 -18.907 1.00 63.66 264 LEU A O 1
ATOM 2213 N N . LEU A 1 265 ? 27.682 3.253 -18.922 1.00 62.22 265 LEU A N 1
ATOM 2214 C CA . LEU A 1 265 ? 28.029 4.226 -17.879 1.00 62.22 265 LEU A CA 1
ATOM 2215 C C . LEU A 1 265 ? 27.666 5.650 -18.305 1.00 62.22 265 LEU A C 1
ATOM 2217 O O . LEU A 1 265 ? 26.994 6.343 -17.551 1.00 62.22 265 LEU A O 1
ATOM 2221 N N . ASN A 1 266 ? 27.990 6.049 -19.537 1.00 65.12 266 ASN A N 1
ATOM 2222 C CA . ASN A 1 266 ? 27.631 7.361 -20.078 1.00 65.12 266 ASN A CA 1
ATOM 2223 C C . ASN A 1 266 ? 26.107 7.551 -20.158 1.00 65.12 266 ASN A C 1
ATOM 2225 O O . ASN A 1 266 ? 25.599 8.644 -19.906 1.00 65.12 266 ASN A O 1
ATOM 2229 N N . TRP A 1 267 ? 25.352 6.506 -20.512 1.00 66.56 267 TRP A N 1
ATOM 2230 C CA . TRP A 1 267 ? 23.889 6.558 -20.525 1.00 66.56 267 TRP A CA 1
ATOM 2231 C C . TRP A 1 267 ? 23.307 6.637 -19.108 1.00 66.56 267 TRP A C 1
ATOM 2233 O O . TRP A 1 267 ? 22.384 7.418 -18.874 1.00 66.56 267 TRP A O 1
ATOM 2243 N N . VAL A 1 268 ? 23.863 5.879 -18.159 1.00 61.53 268 VAL A N 1
ATOM 2244 C CA . VAL A 1 268 ? 23.506 5.924 -16.732 1.00 61.53 268 VAL A CA 1
ATOM 2245 C C . VAL A 1 268 ? 23.787 7.313 -16.149 1.00 61.53 268 VAL A C 1
ATOM 2247 O O . VAL A 1 268 ? 22.898 7.891 -15.523 1.00 61.53 268 VAL A O 1
ATOM 2250 N N . ASP A 1 269 ? 24.962 7.884 -16.430 1.00 61.81 269 ASP A N 1
ATOM 2251 C CA . ASP A 1 269 ? 25.368 9.242 -16.047 1.00 61.81 269 ASP A CA 1
ATOM 2252 C C . ASP A 1 269 ? 24.416 10.294 -16.626 1.00 61.81 269 ASP A C 1
ATOM 2254 O O . ASP A 1 269 ? 23.890 11.136 -15.900 1.00 61.81 269 ASP A O 1
ATOM 2258 N N . LYS A 1 270 ? 24.114 10.212 -17.928 1.00 68.56 270 LYS A N 1
ATOM 2259 C CA . LYS A 1 270 ? 23.232 11.165 -18.618 1.00 68.56 270 LYS A CA 1
ATOM 2260 C C . LYS A 1 270 ? 21.795 11.155 -18.091 1.00 68.56 270 LYS A C 1
ATOM 2262 O O . LYS A 1 270 ? 21.092 12.157 -18.216 1.00 68.56 270 LYS A O 1
ATOM 2267 N N . ASN A 1 271 ? 21.339 10.033 -17.541 1.00 56.88 271 ASN A N 1
ATOM 2268 C CA . ASN A 1 271 ? 19.967 9.868 -17.062 1.00 56.88 271 ASN A CA 1
ATOM 2269 C C . ASN A 1 271 ? 19.849 9.895 -15.529 1.00 56.88 271 ASN A C 1
ATOM 2271 O O . ASN A 1 271 ? 18.774 9.590 -15.018 1.00 56.88 271 ASN A O 1
ATOM 2275 N N . ASN A 1 272 ? 20.912 10.275 -14.801 1.00 57.72 272 ASN A N 1
ATOM 2276 C CA . ASN A 1 272 ? 20.962 10.281 -13.331 1.00 57.72 272 ASN A CA 1
ATOM 2277 C C . ASN A 1 272 ? 20.524 8.945 -12.705 1.00 57.72 272 ASN A C 1
ATOM 2279 O O . ASN A 1 272 ? 19.870 8.901 -11.661 1.00 57.72 272 ASN A O 1
ATOM 2283 N N . ILE A 1 273 ? 20.869 7.834 -13.353 1.00 55.47 273 ILE A N 1
ATOM 2284 C CA . ILE A 1 273 ? 20.530 6.506 -12.852 1.00 55.47 273 ILE A CA 1
ATOM 2285 C C . ILE A 1 273 ? 21.518 6.139 -11.732 1.00 55.47 273 ILE A C 1
ATOM 2287 O O . ILE A 1 273 ? 22.720 6.369 -11.830 1.00 55.47 273 ILE A O 1
ATOM 2291 N N . ASN A 1 274 ? 20.962 5.607 -10.641 1.00 58.75 274 ASN A N 1
ATOM 2292 C CA . ASN A 1 274 ? 21.586 5.341 -9.340 1.00 58.75 274 ASN A CA 1
ATOM 2293 C C . ASN A 1 274 ? 23.051 4.833 -9.405 1.00 58.75 274 ASN A C 1
ATOM 2295 O O . ASN A 1 274 ? 23.343 3.866 -10.108 1.00 58.75 274 ASN A O 1
ATOM 2299 N N . GLU A 1 275 ? 23.947 5.416 -8.594 1.00 55.94 275 GLU A N 1
ATOM 2300 C CA . GLU A 1 275 ? 25.375 5.053 -8.433 1.00 55.94 275 GLU A CA 1
ATOM 2301 C C . GLU A 1 275 ? 25.623 3.544 -8.231 1.00 55.94 275 GLU A C 1
ATOM 2303 O O . GLU A 1 275 ? 26.629 3.003 -8.688 1.00 55.94 275 GLU A O 1
ATOM 2308 N N . LYS A 1 276 ? 24.675 2.817 -7.622 1.00 43.19 276 LYS A N 1
ATOM 2309 C CA . LYS A 1 276 ? 24.763 1.351 -7.477 1.00 43.19 276 LYS A CA 1
ATOM 2310 C C . LYS A 1 276 ? 24.845 0.602 -8.812 1.00 43.19 276 LYS A C 1
ATOM 2312 O O . LYS A 1 276 ? 25.496 -0.433 -8.868 1.00 43.19 276 LYS A O 1
ATOM 2317 N N . ILE A 1 277 ? 24.215 1.109 -9.874 1.00 50.28 277 ILE A N 1
ATOM 2318 C CA . ILE A 1 277 ? 24.289 0.504 -11.212 1.00 50.28 277 ILE A CA 1
ATOM 2319 C C . ILE A 1 277 ? 25.663 0.770 -11.836 1.00 50.28 277 ILE A C 1
ATOM 2321 O O . ILE A 1 277 ? 26.231 -0.138 -12.433 1.00 50.28 277 ILE A O 1
ATOM 2325 N N . LYS A 1 278 ? 26.259 1.952 -11.618 1.00 53.12 278 LYS A N 1
ATOM 2326 C CA . LYS A 1 278 ? 27.626 2.248 -12.085 1.00 53.12 278 LYS A CA 1
ATOM 2327 C C . LYS A 1 278 ? 28.662 1.298 -11.482 1.00 53.12 278 LYS A C 1
ATOM 2329 O O . LYS A 1 278 ? 29.565 0.863 -12.185 1.00 53.12 278 LYS A O 1
ATOM 2334 N N . ASN A 1 279 ? 28.493 0.931 -10.211 1.00 46.59 279 ASN A N 1
ATOM 2335 C CA . ASN A 1 279 ? 29.383 -0.007 -9.515 1.00 46.59 279 ASN A CA 1
ATOM 2336 C C . ASN A 1 279 ? 29.173 -1.482 -9.896 1.00 46.59 279 ASN A C 1
ATOM 2338 O O . ASN A 1 279 ? 30.033 -2.293 -9.594 1.00 46.59 279 ASN A O 1
ATOM 2342 N N . LEU A 1 280 ? 28.049 -1.838 -10.526 1.00 45.12 280 LEU A N 1
ATOM 2343 C CA . LEU A 1 280 ? 27.838 -3.174 -11.102 1.00 45.12 280 LEU A CA 1
ATOM 2344 C C . LEU A 1 280 ? 28.418 -3.297 -12.520 1.00 45.12 280 LEU A C 1
ATOM 2346 O O . LEU A 1 280 ? 28.546 -4.405 -13.033 1.00 45.12 280 LEU A O 1
ATOM 2350 N N . ILE A 1 281 ? 28.690 -2.160 -13.166 1.00 49.16 281 ILE A N 1
ATOM 2351 C CA . ILE A 1 281 ? 29.175 -2.067 -14.546 1.00 49.16 281 ILE A CA 1
ATOM 2352 C C . ILE A 1 281 ? 30.711 -1.920 -14.605 1.00 49.16 281 ILE A C 1
ATOM 2354 O O . ILE A 1 281 ? 31.309 -2.342 -15.593 1.00 49.16 281 ILE A O 1
ATOM 2358 N N . LYS A 1 282 ? 31.333 -1.321 -13.578 1.00 45.53 282 LYS A N 1
ATOM 2359 C CA . LYS A 1 282 ? 32.796 -1.272 -13.384 1.00 45.53 282 LYS A CA 1
ATOM 2360 C C . LYS A 1 282 ? 33.338 -2.596 -12.858 1.00 45.53 282 LYS A C 1
ATOM 2362 O O . LYS A 1 282 ? 34.457 -2.951 -13.282 1.00 45.53 282 LYS A O 1
#

Secondary structure (DSSP, 8-state):
-EEEE---B-GGGHHHHHHHHHHHHHHHHHTT--EEEEES-SBSSSS--HHHHHHHHHHHHH---SEEEEE--SSS--STTS-HHHHHHHH-TTEEEESS-EEETTEEEEES--TTSTT-SS----GGGGTTSSEEEEES-SS-EE-SSSEEE---SS---TTS-TTSPPEEEEEETTEEEEEE-S-SPPEEEEE-SSGGGS-S-SSSEEEEEESSHHHHHHHHHHHHHHTTTSSEEEEEE---HHHHHHHTT-THHHHHHHHHHHHHHHTT--HHHHHHH-